Protein AF-A0A7W1PTW1-F1 (afdb_monomer_lite)

Foldseek 3Di:
DVVVVVVVVVVVVVVVVVVVVVVVVVVPPPDDDDPPPPVVVVVVVVVVVVVVVVVVVVVVVVVVVVVVVVVVVVVVVVVVVVVVVVVVVVPDDDDDDDDDDDDDDDDDDDDDDDPDDDPCVVCVVVVCCCVPPVCVVVVLVVVLVVLVVVLVVVVVVPPDDLVVNLVCLLVSLVVLQVVLVVCCVPDLPSSVVSPVSSLVSNLVSLVCCCPPVVVDDPVRSVVSNVVSVVVSVVVVVVSPDVVVVVVCVVVVVVD

Radius of gyration: 36.01 Å; chains: 1; bounding box: 104×67×92 Å

Secondary structure (DSSP, 8-state):
--HHHHHHHHHHHHHHHHHHHHHHHHHTTS----TTSHHHHHHHHHHHHHHHHHHHHHHHHHHHHHHHHHHHHHHHHHHHHHHHHHHHHTT-------------PPPPPPPPPPPPPPTTTT-HHHHHIIIIIIHHHHHHHHHHHHHHHHHHHHHHT--S-HHHHHHHHHHHHHHHHHHHHHHTTT-HHHHHHHHHHHHHHHHHHHHHHHHTT--S-HHHHHHHHHHHHHHHHHHHHHT--HHHHHHHHHHHS--

pLDDT: mean 70.57, std 14.07, range [39.72, 95.25]

Structure (mmCIF, N/CA/C/O backbone):
data_AF-A0A7W1PTW1-F1
#
_entry.id   AF-A0A7W1PTW1-F1
#
loop_
_atom_site.group_PDB
_atom_site.id
_atom_site.type_symbol
_atom_site.label_atom_id
_atom_site.label_alt_id
_atom_site.label_comp_id
_atom_site.label_asym_id
_atom_site.label_entity_id
_atom_site.label_seq_id
_atom_site.pdbx_PDB_ins_code
_atom_site.Cartn_x
_atom_site.Cartn_y
_atom_site.Cartn_z
_atom_site.occupancy
_atom_site.B_iso_or_equiv
_atom_site.auth_seq_id
_atom_site.auth_comp_id
_atom_site.auth_asym_id
_atom_site.auth_atom_id
_atom_site.pdbx_PDB_model_num
ATOM 1 N N . MET A 1 1 ? -38.992 50.420 7.186 1.00 60.69 1 MET A N 1
ATOM 2 C CA . MET A 1 1 ? -38.215 49.173 6.974 1.00 60.69 1 MET A CA 1
ATOM 3 C C . MET A 1 1 ? -37.318 48.766 8.153 1.00 60.69 1 MET A C 1
ATOM 5 O O . MET A 1 1 ? -36.962 47.599 8.213 1.00 60.69 1 MET A O 1
ATOM 9 N N . LEU A 1 2 ? -36.971 49.653 9.100 1.00 51.12 2 LEU A N 1
ATOM 10 C CA . LEU A 1 2 ? -36.154 49.289 10.277 1.00 51.12 2 LEU A CA 1
ATOM 11 C C . LEU A 1 2 ? -36.955 48.634 11.424 1.00 51.12 2 LEU A C 1
ATOM 13 O O . LEU A 1 2 ? -36.416 47.782 12.120 1.00 51.12 2 LEU A O 1
ATOM 17 N N . SER A 1 3 ? -38.248 48.955 11.571 1.00 55.62 3 SER A N 1
ATOM 18 C CA . SER A 1 3 ? -39.088 48.447 12.675 1.00 55.62 3 SER A CA 1
ATOM 19 C C . SER A 1 3 ? -39.340 46.933 12.618 1.00 55.62 3 SER A C 1
ATOM 21 O O . SER A 1 3 ? -39.234 46.261 13.636 1.00 55.62 3 SER A O 1
ATOM 23 N N . SER A 1 4 ? -39.571 46.360 11.428 1.00 64.38 4 SER A N 1
ATOM 24 C CA . SER A 1 4 ? -39.898 44.926 11.312 1.00 64.38 4 SER A CA 1
ATOM 25 C C . SER A 1 4 ? -38.706 43.995 11.558 1.00 64.38 4 SER A C 1
ATOM 27 O O . SER A 1 4 ? -38.884 42.814 11.855 1.00 64.38 4 SER A O 1
ATOM 29 N N . LYS A 1 5 ? -37.471 44.505 11.440 1.00 65.50 5 LYS A N 1
ATOM 30 C CA . LYS A 1 5 ? -36.264 43.744 11.791 1.00 65.50 5 LYS A CA 1
ATOM 31 C C . LYS A 1 5 ? -36.047 43.682 13.303 1.00 65.50 5 LYS A C 1
ATOM 33 O O . LYS A 1 5 ? -35.494 42.693 13.773 1.00 65.50 5 LYS A O 1
ATOM 38 N N . LEU A 1 6 ? -36.478 44.703 14.045 1.00 66.50 6 LEU A N 1
ATOM 39 C CA . LEU A 1 6 ? -36.355 44.749 15.503 1.00 66.50 6 LEU A CA 1
ATOM 40 C C . LEU A 1 6 ? -37.388 43.843 16.185 1.00 66.50 6 LEU A C 1
ATOM 42 O O . LEU A 1 6 ? -37.020 43.111 17.097 1.00 66.50 6 LEU A O 1
ATOM 46 N N . GLU A 1 7 ? -38.622 43.792 15.679 1.00 75.75 7 GLU A N 1
ATOM 47 C CA . GLU A 1 7 ? -39.653 42.871 16.190 1.00 75.75 7 GLU A CA 1
ATOM 48 C C . GLU A 1 7 ? -39.249 41.400 16.022 1.00 75.75 7 GLU A C 1
ATOM 50 O O . GLU A 1 7 ? -39.329 40.624 16.969 1.00 75.75 7 GLU A O 1
ATOM 55 N N . LYS A 1 8 ? -38.702 41.021 14.856 1.00 72.19 8 LYS A N 1
ATOM 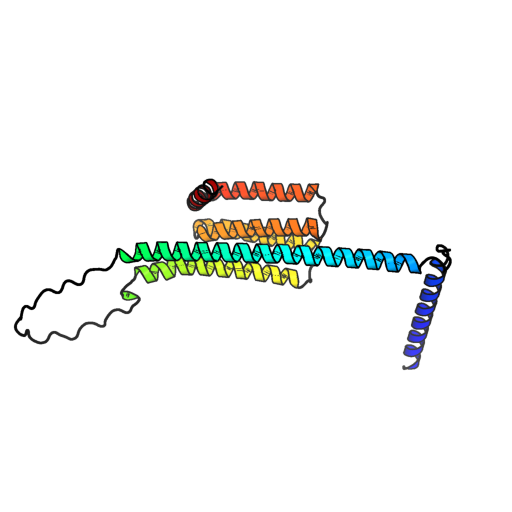56 C CA . LYS A 1 8 ? -38.196 39.653 14.636 1.00 72.19 8 LYS A CA 1
ATOM 57 C C . LYS A 1 8 ? -37.039 39.275 15.560 1.00 72.19 8 LYS A C 1
ATOM 59 O O . LYS A 1 8 ? -36.896 38.105 15.899 1.00 72.19 8 LYS A O 1
ATOM 64 N N . GLN A 1 9 ? -36.200 40.236 15.944 1.00 65.94 9 GLN A N 1
ATOM 65 C CA . GLN A 1 9 ? -35.113 39.990 16.894 1.00 65.94 9 GLN A CA 1
ATOM 66 C C . GLN A 1 9 ? -35.648 39.841 18.322 1.00 65.94 9 GLN A C 1
ATOM 68 O O . GLN A 1 9 ? -35.195 38.957 19.040 1.00 65.94 9 GLN A O 1
ATOM 73 N N . GLN A 1 10 ? -36.649 40.630 18.722 1.00 70.81 10 GLN A N 1
ATOM 74 C CA . GLN A 1 10 ? -37.291 40.477 20.031 1.00 70.81 10 GLN A CA 1
ATOM 75 C C . GLN A 1 10 ? -38.030 39.139 20.160 1.00 70.81 10 GLN A C 1
ATOM 77 O O . GLN A 1 10 ? -37.860 38.464 21.170 1.00 70.81 10 GLN A O 1
ATOM 82 N N . GLU A 1 11 ? -38.735 38.695 19.117 1.00 76.00 11 GLU A N 1
ATOM 83 C CA . GLU A 1 11 ? -39.404 37.385 19.107 1.00 76.00 11 GLU A CA 1
ATOM 84 C C . GLU A 1 11 ? -38.398 36.219 19.202 1.00 76.00 11 GLU A C 1
ATOM 86 O O . GLU A 1 11 ? -38.653 35.206 19.856 1.00 76.00 11 GLU A O 1
ATOM 91 N N . LEU A 1 12 ? -37.221 36.357 18.579 1.00 70.75 12 LEU A N 1
ATOM 92 C CA . LEU A 1 12 ? -36.144 35.366 18.678 1.00 70.75 12 LEU A CA 1
ATOM 93 C C . LEU A 1 12 ? -35.506 35.337 20.070 1.00 70.75 12 LEU A C 1
ATOM 95 O O . LEU A 1 12 ? -35.214 34.255 20.576 1.00 70.75 12 LEU A O 1
ATOM 99 N N . LEU A 1 13 ? -35.318 36.498 20.701 1.00 63.22 13 LEU A N 1
ATOM 100 C CA . LEU A 1 13 ? -34.796 36.589 22.066 1.00 63.22 13 LEU A CA 1
ATOM 101 C C . LEU A 1 13 ? -35.795 36.040 23.093 1.00 63.22 13 LEU A C 1
ATOM 103 O O . LEU A 1 13 ? -35.390 35.357 24.032 1.00 63.22 13 LEU A O 1
ATOM 107 N N . GLU A 1 14 ? -37.093 36.262 22.890 1.00 74.69 14 GLU A N 1
ATOM 108 C CA . GLU A 1 14 ? -38.145 35.721 23.752 1.00 74.69 14 GLU A CA 1
ATOM 109 C C . GLU A 1 14 ? -38.250 34.194 23.623 1.00 74.69 14 GLU A C 1
ATOM 111 O O . GLU A 1 14 ? -38.262 33.494 24.635 1.00 74.69 14 GLU A O 1
ATOM 116 N N . LYS A 1 15 ? -38.194 33.647 22.398 1.00 65.38 15 LYS A N 1
ATOM 117 C CA . LYS A 1 15 ? -38.132 32.189 22.176 1.00 65.38 15 LYS A CA 1
ATOM 118 C C . LYS A 1 15 ? -36.868 31.560 22.759 1.00 65.38 15 LYS A C 1
ATOM 120 O O . LYS A 1 15 ? -36.932 30.449 23.288 1.00 65.38 15 LYS A O 1
ATOM 125 N N . PHE A 1 16 ? -35.729 32.251 22.695 1.00 64.31 16 PHE A N 1
ATOM 126 C CA . PHE A 1 16 ? -34.481 31.762 23.280 1.00 64.31 16 PHE A CA 1
ATOM 127 C C . PHE A 1 16 ? -34.546 31.731 24.816 1.00 64.31 16 PHE A C 1
ATOM 129 O O . PHE A 1 16 ? -34.198 30.714 25.414 1.00 64.31 16 PHE A O 1
ATOM 136 N N . ASN A 1 17 ? -35.076 32.783 25.452 1.00 59.19 17 ASN A N 1
ATOM 137 C CA . ASN A 1 17 ? -35.266 32.824 26.907 1.00 59.19 17 ASN A CA 1
ATOM 138 C C . ASN A 1 17 ? -36.332 31.833 27.400 1.00 59.19 17 ASN A C 1
ATOM 140 O O . ASN A 1 17 ? -36.134 31.203 28.438 1.00 59.19 17 ASN A O 1
ATOM 144 N N . TYR A 1 18 ? -37.421 31.640 26.649 1.00 55.19 18 TYR A N 1
ATOM 145 C CA . TYR A 1 18 ? -38.442 30.634 26.957 1.00 55.19 18 TYR A CA 1
ATOM 146 C C . TYR A 1 18 ? -37.859 29.211 26.922 1.00 55.19 18 TYR A C 1
ATOM 148 O O . TYR A 1 18 ? -38.054 28.428 27.848 1.00 55.19 18 TYR A O 1
ATOM 156 N N . THR A 1 19 ? -37.035 28.905 25.913 1.00 58.31 19 THR A N 1
ATOM 157 C CA . THR A 1 19 ? -36.391 27.585 25.768 1.00 58.31 19 THR A CA 1
ATOM 158 C C . THR A 1 19 ? -35.289 27.341 26.813 1.00 58.31 19 THR A C 1
ATOM 160 O O . THR A 1 19 ? -35.025 26.194 27.176 1.00 58.31 19 THR A O 1
ATOM 163 N N . ALA A 1 20 ? -34.634 28.395 27.312 1.00 56.47 20 ALA A N 1
ATOM 164 C CA . ALA A 1 20 ? -33.639 28.288 28.380 1.00 56.47 20 ALA A CA 1
ATOM 165 C C . ALA A 1 20 ? -34.283 28.002 29.752 1.00 56.47 20 ALA A C 1
ATOM 167 O O . ALA A 1 20 ? -33.806 27.127 30.474 1.00 56.47 20 ALA A O 1
ATOM 168 N N . GLY A 1 21 ? -35.407 28.655 30.080 1.00 47.31 21 GLY A N 1
ATOM 169 C CA . GLY A 1 21 ? -36.120 28.448 31.351 1.00 47.31 21 GLY A CA 1
ATOM 170 C C . GLY A 1 21 ? -36.733 27.048 31.521 1.00 47.31 21 GLY A C 1
ATOM 171 O O . GLY A 1 21 ? -36.855 26.543 32.640 1.00 47.31 21 GLY A O 1
ATOM 172 N N . GLU A 1 22 ? -37.069 26.376 30.418 1.00 50.66 22 GLU A N 1
ATOM 173 C CA . GLU A 1 22 ? -37.622 25.012 30.433 1.00 50.66 22 GLU A CA 1
ATOM 174 C C . GLU A 1 22 ? -36.541 23.928 30.633 1.00 50.66 22 GLU A C 1
ATOM 176 O O . GLU A 1 22 ? -36.799 22.855 31.187 1.00 50.66 22 GLU A O 1
ATOM 181 N N . LYS A 1 23 ? -35.286 24.222 30.262 1.00 49.72 23 LYS A N 1
ATOM 182 C CA . LYS A 1 23 ? -34.161 23.293 30.456 1.00 49.72 23 LYS A CA 1
ATOM 183 C C . LYS A 1 23 ? -33.624 23.287 31.889 1.00 49.72 23 LYS A C 1
ATOM 185 O O . LYS A 1 23 ? -33.216 22.226 32.356 1.00 49.72 23 LYS A O 1
ATOM 190 N N . ASP A 1 24 ? -33.707 24.404 32.610 1.00 49.16 24 ASP A N 1
ATOM 191 C CA . ASP A 1 24 ? -33.266 24.478 34.014 1.00 49.16 24 ASP A CA 1
ATOM 192 C C . ASP A 1 24 ? -34.263 23.847 35.001 1.00 49.16 24 ASP A C 1
ATOM 194 O O . ASP A 1 24 ? -33.868 23.303 36.034 1.00 49.16 24 ASP A O 1
ATOM 198 N N . SER A 1 25 ? -35.558 23.825 34.672 1.00 46.78 25 SER A N 1
ATOM 199 C CA . SER A 1 25 ? -36.591 23.211 35.522 1.00 46.78 25 SER A CA 1
ATOM 200 C C . SER A 1 25 ? -36.641 21.679 35.418 1.00 46.78 25 SER A C 1
ATOM 202 O O . SER A 1 25 ? -37.094 21.017 36.352 1.00 46.78 25 SER A O 1
ATOM 204 N N . THR A 1 26 ? -36.093 21.092 34.348 1.00 44.75 26 THR A N 1
ATOM 205 C CA . THR A 1 26 ? -36.099 19.631 34.134 1.00 44.75 26 THR A CA 1
ATOM 206 C C . THR A 1 26 ? -34.859 18.924 34.715 1.00 44.75 26 THR A C 1
ATOM 208 O O . THR A 1 26 ? -34.874 17.711 34.923 1.00 44.75 26 THR A O 1
ATOM 211 N N . ILE A 1 27 ? -33.795 19.660 35.068 1.00 45.41 27 ILE A N 1
ATOM 212 C CA . ILE A 1 27 ? -32.578 19.096 35.696 1.00 45.41 27 ILE A CA 1
ATOM 213 C C . ILE A 1 27 ? -32.663 19.127 37.242 1.00 45.41 27 ILE A C 1
ATOM 215 O O . ILE A 1 27 ? -31.984 18.366 37.933 1.00 45.41 27 ILE A O 1
ATOM 219 N N . ALA A 1 28 ? -33.582 19.907 37.818 1.00 42.47 28 ALA A N 1
ATOM 220 C CA . ALA A 1 28 ? -33.721 20.104 39.265 1.00 42.47 28 ALA A CA 1
ATOM 221 C C . ALA A 1 28 ? -34.589 19.053 40.001 1.00 42.47 28 ALA A C 1
ATOM 223 O O . ALA A 1 28 ? -35.211 19.358 41.017 1.00 42.47 28 ALA A O 1
ATOM 224 N N . THR A 1 29 ? -34.666 17.799 39.536 1.00 44.12 29 THR A N 1
ATOM 225 C CA . THR A 1 29 ? -35.357 16.708 40.273 1.00 44.12 29 THR A CA 1
ATOM 226 C C . THR A 1 29 ? -34.528 15.421 40.372 1.00 44.12 29 THR A C 1
ATOM 228 O O . THR A 1 29 ? -35.066 14.323 40.499 1.00 44.12 29 THR A O 1
ATOM 231 N N . LYS A 1 30 ? -33.188 15.512 40.383 1.00 48.56 30 LYS A N 1
ATOM 232 C CA . LYS A 1 30 ? -32.368 14.353 40.780 1.00 48.56 30 LYS A CA 1
ATOM 233 C C . LYS A 1 30 ? -30.969 14.658 41.324 1.00 48.56 30 LYS A C 1
ATOM 235 O O . LYS A 1 30 ? -30.022 13.982 40.958 1.00 48.56 30 LYS A O 1
ATOM 240 N N . GLN A 1 31 ? -30.819 15.590 42.265 1.00 41.25 31 GLN A N 1
ATOM 241 C CA . GLN A 1 31 ? -29.611 15.586 43.103 1.00 41.25 31 GLN A CA 1
ATOM 242 C C . GLN A 1 31 ? -29.855 16.251 44.459 1.00 41.25 31 GLN A C 1
ATOM 244 O O . GLN A 1 31 ? -29.641 17.441 44.660 1.00 41.25 31 GLN A O 1
ATOM 249 N N . LYS A 1 32 ? -30.323 15.452 45.419 1.00 49.12 32 LYS A N 1
ATOM 250 C CA . LYS A 1 32 ? -30.225 15.786 46.838 1.00 49.12 32 LYS A CA 1
ATOM 251 C C . LYS A 1 32 ? -28.856 15.310 47.318 1.00 49.12 32 LYS A C 1
ATOM 253 O O . LYS A 1 32 ? -28.728 14.169 47.744 1.00 49.12 32 LYS A O 1
ATOM 258 N N . THR A 1 33 ? -27.842 16.163 47.240 1.00 44.22 33 THR A N 1
ATOM 259 C CA . THR A 1 33 ? -26.567 15.941 47.937 1.00 44.22 33 THR A CA 1
ATOM 260 C C . THR A 1 33 ? -26.164 17.221 48.651 1.00 44.22 33 THR A C 1
ATOM 262 O O . THR A 1 33 ? -25.901 18.239 48.015 1.00 44.22 33 THR A O 1
ATOM 265 N N . SER A 1 34 ? -26.191 17.156 49.985 1.00 47.19 34 SER A N 1
ATOM 266 C CA . SER A 1 34 ? -25.762 18.208 50.908 1.00 47.19 34 SER A CA 1
ATOM 267 C C . SER A 1 34 ? -24.349 18.725 50.584 1.00 47.19 34 SER A C 1
ATOM 269 O O . SER A 1 34 ? -23.500 17.922 50.195 1.00 47.19 34 SER A O 1
ATOM 271 N N . PRO A 1 35 ? -24.037 20.013 50.828 1.00 49.00 35 PRO A N 1
ATOM 272 C CA . PRO A 1 35 ? -22.739 20.616 50.490 1.00 49.00 35 PRO A CA 1
ATOM 273 C C . PRO A 1 35 ? -21.526 20.139 51.318 1.00 49.00 35 PRO A C 1
ATOM 275 O O . PRO A 1 35 ? -20.434 20.669 51.144 1.00 49.00 35 PRO A O 1
ATOM 278 N N . GLU A 1 36 ? -21.678 19.176 52.229 1.00 49.09 36 GLU A N 1
ATOM 279 C CA . GLU A 1 36 ? -20.677 18.890 53.273 1.00 49.09 36 GLU A CA 1
ATOM 280 C C . GLU A 1 36 ? -19.703 17.738 52.933 1.00 49.09 36 GLU A C 1
ATOM 282 O O . GLU A 1 36 ? -18.821 17.423 53.724 1.00 49.09 36 GLU A O 1
ATOM 287 N N . THR A 1 37 ? -19.811 17.109 51.753 1.00 53.66 37 THR A N 1
ATOM 288 C CA . THR A 1 37 ? -19.022 15.897 51.398 1.00 53.66 37 THR A CA 1
ATOM 289 C C . THR A 1 37 ? -18.162 16.035 50.130 1.00 53.66 37 THR A C 1
ATOM 291 O O . THR A 1 37 ? -17.478 15.095 49.749 1.00 53.66 37 THR A O 1
ATOM 294 N N . VAL A 1 38 ? -18.141 17.195 49.464 1.00 54.62 38 VAL A N 1
ATOM 295 C CA . VAL A 1 38 ? -17.485 17.359 48.142 1.00 54.62 38 VAL A CA 1
ATOM 296 C C . VAL A 1 38 ? -15.966 17.609 48.238 1.00 54.62 38 VAL A C 1
ATOM 298 O O . VAL A 1 38 ? -15.217 17.332 47.305 1.00 54.62 38 VAL A O 1
ATOM 301 N N . ILE A 1 39 ? -15.479 18.115 49.375 1.00 55.44 39 ILE A N 1
ATOM 302 C CA . ILE A 1 39 ? -14.073 18.529 49.554 1.00 55.44 39 ILE A CA 1
ATOM 303 C C . ILE A 1 39 ? -13.077 17.340 49.613 1.00 55.44 39 ILE A C 1
ATOM 305 O O . ILE A 1 39 ? -12.015 17.449 48.997 1.00 55.44 39 ILE A O 1
ATOM 309 N N . PRO A 1 40 ? -13.366 16.205 50.291 1.00 55.66 40 PRO A N 1
ATOM 310 C CA . PRO A 1 40 ? -12.446 15.060 50.357 1.00 55.66 40 PRO A CA 1
ATOM 311 C C . P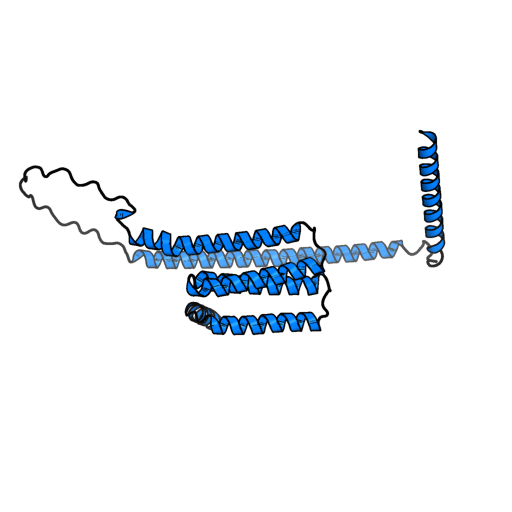RO A 1 40 ? -12.232 14.359 49.006 1.00 55.66 40 PRO A C 1
ATOM 313 O O . PRO A 1 40 ? -11.120 13.928 48.706 1.00 55.66 40 PRO A O 1
ATOM 316 N N . ASP A 1 41 ? -13.276 14.300 48.177 1.00 61.06 41 ASP A N 1
ATOM 317 C CA . ASP A 1 41 ? -13.298 13.545 46.916 1.00 61.06 41 ASP A CA 1
ATOM 318 C C . ASP A 1 41 ? -12.372 14.174 45.855 1.00 61.06 41 ASP A C 1
ATOM 320 O O . ASP A 1 41 ? -11.587 13.501 45.187 1.00 61.06 41 ASP A O 1
ATOM 324 N N . ILE A 1 42 ? -12.348 15.512 45.791 1.00 68.38 42 ILE A N 1
ATOM 325 C CA . ILE A 1 42 ? -11.464 16.269 44.888 1.00 68.38 42 ILE A CA 1
ATOM 326 C C . ILE A 1 42 ? -9.987 16.109 45.283 1.00 68.38 42 ILE A C 1
ATOM 328 O O . ILE A 1 42 ? -9.113 16.037 44.415 1.00 68.38 42 ILE A O 1
ATOM 332 N N . ILE A 1 43 ? -9.680 16.057 46.585 1.00 73.62 43 ILE A N 1
ATOM 333 C CA . ILE A 1 43 ? -8.300 15.867 47.060 1.00 73.62 43 ILE A CA 1
ATOM 334 C C . ILE A 1 43 ? -7.814 14.457 46.733 1.00 73.62 43 ILE A C 1
ATOM 336 O O . ILE A 1 43 ? -6.684 14.306 46.264 1.00 73.62 43 ILE A O 1
ATOM 340 N N . GLN A 1 44 ? -8.666 13.449 46.909 1.00 75.62 44 GLN A N 1
ATOM 341 C CA . GLN A 1 44 ? -8.333 12.068 46.585 1.00 75.62 44 GLN A CA 1
ATOM 342 C C . GLN A 1 44 ? -8.103 11.873 45.082 1.00 75.62 44 GLN A C 1
ATOM 344 O O . GLN A 1 44 ? -7.050 11.380 44.678 1.00 75.62 44 GLN A O 1
ATOM 349 N N . GLN A 1 45 ? -8.996 12.398 44.243 1.00 78.19 45 GLN A N 1
ATOM 350 C CA . GLN A 1 45 ? -8.842 12.352 42.790 1.00 78.19 45 GLN A CA 1
ATOM 351 C C . GLN A 1 45 ? -7.567 13.072 42.313 1.00 78.19 45 GLN A C 1
ATOM 353 O O . GLN A 1 45 ? -6.892 12.635 41.378 1.00 78.19 45 GLN A O 1
ATOM 358 N N . ARG A 1 46 ? -7.185 14.169 42.979 1.00 81.94 46 ARG A N 1
ATOM 359 C CA . ARG A 1 46 ? -5.935 14.881 42.688 1.00 81.94 46 ARG A CA 1
ATOM 360 C C . ARG A 1 46 ? -4.704 14.069 43.087 1.00 81.94 46 ARG A C 1
ATOM 362 O O . ARG A 1 46 ? -3.710 14.117 42.367 1.00 81.94 46 ARG A O 1
ATOM 369 N N . GLN A 1 47 ? -4.747 13.342 44.202 1.00 83.88 47 GLN A N 1
ATOM 370 C CA . GLN A 1 47 ? -3.644 12.473 44.619 1.00 83.88 47 GLN A CA 1
ATOM 371 C C . GLN A 1 47 ? -3.457 11.292 43.662 1.00 83.88 47 GLN A C 1
ATOM 373 O O . GLN A 1 47 ? -2.331 11.040 43.238 1.00 83.88 47 GLN A O 1
ATOM 378 N N . GLU A 1 48 ? -4.543 10.652 43.233 1.00 87.88 48 GLU A N 1
ATOM 379 C CA . GLU A 1 48 ? -4.500 9.573 42.240 1.00 87.88 48 GLU A CA 1
ATOM 380 C C . GLU A 1 48 ? -3.967 10.066 40.885 1.00 87.88 48 GLU A C 1
ATOM 382 O O . GLU A 1 48 ? -3.095 9.433 40.285 1.00 87.88 48 GLU A O 1
ATOM 387 N N . ALA A 1 49 ? -4.401 11.247 40.431 1.00 85.44 49 ALA A N 1
ATOM 388 C CA . ALA A 1 49 ? -3.892 11.861 39.204 1.00 85.44 49 ALA A CA 1
ATOM 389 C C . ALA A 1 49 ? -2.395 12.213 39.295 1.00 85.44 49 ALA A C 1
ATOM 391 O O . ALA A 1 49 ? -1.662 12.096 38.310 1.00 85.44 49 ALA A O 1
ATOM 392 N N . LEU A 1 50 ? -1.914 12.635 40.468 1.00 86.56 50 LEU A N 1
ATOM 393 C CA . LEU A 1 50 ? -0.489 12.888 40.701 1.00 86.56 50 LEU A CA 1
ATOM 394 C C . LEU A 1 50 ? 0.320 11.587 40.715 1.00 86.56 50 LEU A C 1
ATOM 396 O O . LEU A 1 50 ? 1.424 11.554 40.174 1.00 86.56 50 LEU A O 1
ATOM 400 N N . GLU A 1 51 ? -0.220 10.508 41.277 1.00 90.88 51 GLU A N 1
ATOM 401 C CA . GLU A 1 51 ? 0.434 9.200 41.264 1.00 90.88 51 GLU A CA 1
ATOM 402 C C . GLU A 1 51 ? 0.518 8.620 39.845 1.00 90.88 51 GLU A C 1
ATOM 404 O O . GLU A 1 51 ? 1.570 8.124 39.438 1.00 90.88 51 GLU A O 1
ATOM 409 N N . GLN A 1 52 ? -0.548 8.755 39.053 1.00 89.25 52 GLN A N 1
ATOM 410 C CA . GLN A 1 52 ? -0.549 8.367 37.641 1.00 89.25 52 GLN A CA 1
ATOM 411 C C . GLN A 1 52 ? 0.478 9.156 36.827 1.00 89.25 52 GLN A C 1
ATOM 413 O O . GLN A 1 52 ? 1.221 8.563 36.047 1.00 89.25 52 GLN A O 1
ATOM 418 N N . LYS A 1 53 ? 0.576 10.474 37.043 1.00 88.50 53 LYS A N 1
ATOM 419 C CA . LYS A 1 53 ? 1.599 11.300 36.389 1.00 88.50 53 LYS A CA 1
ATOM 420 C C . LYS A 1 53 ? 3.015 10.849 36.737 1.00 88.50 53 LYS A C 1
ATOM 422 O O . LYS A 1 53 ? 3.840 10.732 35.841 1.00 88.50 53 LYS A O 1
ATOM 427 N N . ARG A 1 54 ? 3.284 10.522 38.005 1.00 93.38 54 ARG A N 1
ATOM 428 C CA . ARG A 1 54 ? 4.601 10.011 38.428 1.00 93.38 54 ARG A CA 1
ATOM 429 C C . ARG A 1 54 ? 4.944 8.674 37.768 1.00 93.38 54 ARG A C 1
ATOM 431 O O . ARG A 1 54 ? 6.067 8.510 37.306 1.00 93.38 54 ARG A O 1
ATOM 438 N N . LYS A 1 55 ? 3.983 7.748 37.678 1.00 92.88 55 LYS A N 1
ATOM 439 C CA . LYS A 1 55 ? 4.170 6.458 36.987 1.00 92.88 55 LYS A CA 1
ATOM 440 C C . LYS A 1 55 ? 4.421 6.642 35.489 1.00 92.88 55 LYS A C 1
ATOM 442 O O . LYS A 1 55 ? 5.249 5.937 34.921 1.00 92.88 55 LYS A O 1
ATOM 447 N N . LEU A 1 56 ? 3.736 7.599 34.861 1.00 91.00 56 LEU A N 1
ATOM 448 C CA . LEU A 1 56 ? 3.942 7.934 33.453 1.00 91.00 56 LEU A CA 1
ATOM 449 C C . LEU A 1 56 ? 5.345 8.507 33.213 1.00 91.00 56 LEU A C 1
ATOM 451 O O . LEU A 1 56 ? 6.043 8.038 32.322 1.00 91.00 56 LEU A O 1
ATOM 455 N N . GLU A 1 57 ? 5.790 9.448 34.048 1.00 93.44 57 GLU A N 1
ATOM 456 C CA . GLU A 1 57 ? 7.142 10.017 33.965 1.00 93.44 57 GLU A CA 1
ATOM 457 C C . GLU A 1 57 ? 8.238 8.958 34.175 1.00 93.44 57 GLU A C 1
ATOM 459 O O . GLU A 1 57 ? 9.289 9.005 33.535 1.00 93.44 57 GLU A O 1
ATOM 464 N N . GLU A 1 58 ? 8.017 7.989 35.064 1.00 94.81 58 GLU A N 1
ATOM 465 C CA . GLU A 1 58 ? 8.950 6.882 35.293 1.00 94.81 58 GLU A CA 1
ATOM 466 C C . GLU A 1 58 ? 8.993 5.912 34.102 1.00 94.81 58 GLU A C 1
ATOM 468 O O . GLU A 1 58 ? 10.076 5.534 33.650 1.00 94.81 58 GLU A O 1
ATOM 473 N N . ALA A 1 59 ? 7.836 5.580 33.525 1.00 91.75 59 ALA A N 1
ATOM 474 C CA . ALA A 1 59 ? 7.747 4.755 32.322 1.00 91.75 59 ALA A CA 1
ATOM 475 C C . ALA A 1 59 ? 8.400 5.430 31.103 1.00 91.75 59 ALA A C 1
ATOM 477 O O . ALA A 1 59 ? 9.087 4.771 30.321 1.00 91.75 59 ALA A O 1
ATOM 478 N N . GLU A 1 60 ? 8.238 6.747 30.953 1.00 93.81 60 GLU A N 1
ATOM 479 C CA . GLU A 1 60 ? 8.900 7.521 29.901 1.00 93.81 60 GLU A CA 1
ATOM 480 C C . GLU A 1 60 ? 10.420 7.533 30.071 1.00 93.81 60 GLU A C 1
ATOM 482 O O . GLU A 1 60 ? 11.141 7.347 29.090 1.00 93.81 60 GLU A O 1
ATOM 487 N N . LYS A 1 61 ? 10.924 7.669 31.304 1.00 95.25 61 LYS A N 1
ATOM 488 C CA . LYS A 1 61 ? 12.366 7.584 31.590 1.00 95.25 61 LYS A CA 1
ATOM 489 C C . LYS A 1 61 ? 12.939 6.213 31.250 1.00 95.25 61 LYS A C 1
ATOM 491 O O . LYS A 1 61 ? 13.973 6.152 30.592 1.00 95.25 61 LYS A O 1
ATOM 496 N N . LEU A 1 62 ? 12.257 5.136 31.639 1.00 93.12 62 LEU A N 1
ATOM 497 C CA . LEU A 1 62 ? 12.673 3.768 31.314 1.00 93.12 62 LEU A CA 1
ATOM 498 C C . LEU A 1 62 ? 12.704 3.539 29.799 1.00 93.12 62 LEU A C 1
ATOM 500 O O . LEU A 1 62 ? 13.688 3.032 29.263 1.00 93.12 62 LEU A O 1
ATOM 504 N N . ARG A 1 63 ? 11.664 3.993 29.092 1.00 92.31 63 ARG A N 1
ATOM 505 C CA . ARG A 1 63 ? 11.596 3.912 27.629 1.00 92.31 63 ARG A CA 1
ATOM 506 C C . ARG A 1 63 ? 12.710 4.720 26.963 1.00 92.31 63 ARG A C 1
ATOM 508 O O . ARG A 1 63 ? 13.308 4.261 25.993 1.00 92.31 63 ARG A O 1
ATOM 515 N N . GLN A 1 64 ? 13.009 5.910 27.479 1.00 90.94 64 GLN A N 1
ATOM 516 C CA . GLN A 1 64 ? 14.071 6.763 26.953 1.00 90.94 64 GLN A CA 1
ATOM 517 C C . GLN A 1 64 ? 15.463 6.163 27.196 1.00 90.94 64 GLN A C 1
ATOM 519 O O . GLN A 1 64 ? 16.333 6.249 26.327 1.00 90.94 64 GLN A O 1
ATOM 524 N N . GLU A 1 65 ? 15.671 5.527 28.349 1.00 95.25 65 GLU A N 1
ATOM 525 C CA . GLU A 1 65 ? 16.904 4.809 28.664 1.00 95.25 65 GLU A CA 1
ATOM 526 C C . GLU A 1 65 ? 17.103 3.605 27.734 1.00 95.25 65 GLU A C 1
ATOM 528 O O . GLU A 1 65 ? 18.200 3.400 27.213 1.00 95.25 65 GLU A O 1
ATOM 533 N N . GLU A 1 66 ? 16.042 2.847 27.455 1.00 93.56 66 GLU A N 1
ATOM 534 C CA . GLU A 1 66 ? 16.083 1.719 26.524 1.00 93.56 66 GLU A CA 1
ATOM 535 C C . GLU A 1 66 ? 16.387 2.165 25.087 1.00 93.56 66 GLU A C 1
ATOM 537 O O . GLU A 1 66 ? 17.251 1.577 24.432 1.00 93.56 66 GLU A O 1
ATOM 542 N N . ILE A 1 67 ? 15.771 3.259 24.625 1.00 93.44 67 ILE A N 1
ATOM 543 C CA . ILE A 1 67 ? 16.084 3.878 23.328 1.00 93.44 67 ILE A CA 1
ATOM 544 C C . ILE A 1 67 ? 17.562 4.276 23.261 1.00 93.44 67 ILE A C 1
ATOM 546 O O . ILE A 1 67 ? 18.224 4.013 22.255 1.00 93.44 67 ILE A O 1
ATOM 550 N N . ASN A 1 68 ? 18.106 4.873 24.325 1.00 94.81 68 ASN A N 1
ATOM 551 C CA . ASN A 1 68 ? 19.512 5.270 24.349 1.00 94.81 68 ASN A CA 1
ATOM 552 C C . ASN A 1 68 ? 20.452 4.050 24.321 1.00 94.81 68 ASN A C 1
ATOM 554 O O . ASN A 1 68 ? 21.422 4.037 23.565 1.00 94.81 68 ASN A O 1
ATOM 558 N N . ARG A 1 69 ? 20.129 2.980 25.062 1.00 94.00 69 ARG A N 1
ATOM 559 C CA . ARG A 1 69 ? 20.885 1.714 25.013 1.00 94.00 69 ARG A CA 1
ATOM 560 C C . ARG A 1 69 ? 20.848 1.076 23.623 1.00 94.00 69 ARG A C 1
ATOM 562 O O . ARG A 1 69 ? 21.875 0.600 23.141 1.00 94.00 69 ARG A O 1
ATOM 569 N N . GLN A 1 70 ? 19.692 1.082 22.960 1.00 90.25 70 GLN A N 1
ATOM 570 C CA . GLN A 1 70 ? 19.566 0.570 21.594 1.00 90.25 70 GLN A CA 1
ATOM 571 C C . GLN A 1 70 ? 20.367 1.417 20.597 1.00 90.25 70 GLN A C 1
ATOM 573 O O . GLN A 1 70 ? 21.075 0.863 19.758 1.00 90.25 70 GLN A O 1
ATOM 578 N N . ALA A 1 71 ? 20.327 2.746 20.718 1.00 92.88 71 ALA A N 1
ATOM 579 C CA . ALA A 1 71 ? 21.119 3.646 19.884 1.00 92.88 71 ALA A CA 1
ATOM 580 C C . ALA A 1 71 ? 22.631 3.403 20.048 1.00 92.88 71 ALA A C 1
ATOM 582 O O . ALA A 1 71 ? 23.364 3.360 19.057 1.00 92.88 71 ALA A O 1
ATOM 583 N N . GLU A 1 72 ? 23.105 3.173 21.276 1.00 94.31 72 GLU A N 1
ATOM 584 C CA . GLU A 1 72 ? 24.500 2.800 21.531 1.00 94.31 72 GLU A CA 1
ATOM 585 C C . GLU A 1 72 ? 24.873 1.441 20.922 1.00 94.31 72 GLU A C 1
ATOM 587 O O . GLU A 1 72 ? 25.962 1.302 20.358 1.00 94.31 72 GLU A O 1
ATOM 592 N N . ALA A 1 73 ? 23.982 0.448 20.993 1.00 92.19 73 ALA A N 1
ATOM 593 C CA . ALA A 1 73 ? 24.198 -0.862 20.382 1.00 92.19 73 ALA A CA 1
ATOM 594 C C . ALA A 1 73 ? 24.296 -0.770 18.849 1.00 92.19 73 ALA A C 1
ATOM 596 O O . ALA A 1 73 ? 25.203 -1.353 18.253 1.00 92.19 73 ALA A O 1
ATOM 597 N N . ILE A 1 74 ? 23.424 0.024 18.219 1.00 92.69 74 ILE A N 1
ATOM 598 C CA . ILE A 1 74 ? 23.456 0.283 16.773 1.00 92.69 74 ILE A CA 1
ATOM 599 C C . ILE A 1 74 ? 24.766 0.973 16.383 1.00 92.69 74 ILE A C 1
ATOM 601 O O . ILE A 1 74 ? 25.408 0.560 15.417 1.00 92.69 74 ILE A O 1
ATOM 605 N N . ARG A 1 75 ? 25.212 1.974 17.155 1.00 93.31 75 ARG A N 1
ATOM 606 C CA . ARG A 1 75 ? 26.467 2.687 16.876 1.00 93.31 75 ARG A CA 1
ATOM 607 C C . ARG A 1 75 ? 27.679 1.756 16.940 1.00 93.31 75 ARG A C 1
ATOM 609 O O . ARG A 1 75 ? 28.522 1.795 16.048 1.00 93.31 75 ARG A O 1
ATOM 616 N N . LYS A 1 76 ? 27.737 0.875 17.944 1.00 92.81 76 LYS A N 1
ATOM 617 C CA . LYS A 1 76 ? 28.800 -0.140 18.070 1.00 92.81 76 LYS A CA 1
ATOM 618 C C . LYS A 1 76 ? 28.786 -1.138 16.908 1.00 92.81 76 LYS A C 1
ATOM 620 O O . LYS A 1 76 ? 29.840 -1.419 16.345 1.00 92.81 76 LYS A O 1
ATOM 625 N N . ALA A 1 77 ? 27.608 -1.618 16.508 1.00 89.62 77 ALA A N 1
ATOM 626 C CA . ALA A 1 77 ? 27.468 -2.519 15.364 1.00 89.62 77 ALA A CA 1
ATOM 627 C C . ALA A 1 77 ? 27.882 -1.845 14.042 1.00 89.62 77 ALA A C 1
ATOM 629 O O . ALA A 1 77 ? 28.499 -2.472 13.180 1.00 89.62 77 ALA A O 1
ATOM 630 N N . GLU A 1 78 ? 27.588 -0.553 13.876 1.00 90.44 78 GLU A N 1
ATOM 631 C CA . GLU A 1 78 ? 28.013 0.210 12.702 1.00 90.44 78 GLU A CA 1
ATOM 632 C C . GLU A 1 78 ? 29.533 0.430 12.681 1.00 90.44 78 GLU A C 1
ATOM 634 O O . GLU A 1 78 ? 30.160 0.287 11.630 1.00 90.44 78 GLU A O 1
ATOM 639 N N . GLU A 1 79 ? 30.151 0.716 13.830 1.00 89.75 79 GLU A N 1
ATOM 640 C CA . GLU A 1 79 ? 31.609 0.804 13.963 1.00 89.75 79 GLU A CA 1
ATOM 641 C C . GLU A 1 79 ? 32.294 -0.530 13.628 1.00 89.75 79 GLU A C 1
ATOM 643 O O . GLU A 1 79 ? 33.285 -0.549 12.896 1.00 89.75 79 GLU A O 1
ATOM 648 N N . GLU A 1 80 ? 31.750 -1.655 14.094 1.00 87.25 80 GLU A N 1
ATOM 649 C CA . GLU A 1 80 ? 32.254 -2.993 13.773 1.00 87.25 80 GLU A CA 1
ATOM 650 C C . GLU A 1 80 ? 32.114 -3.308 12.276 1.00 87.25 80 GLU A C 1
ATOM 652 O O . GLU A 1 80 ? 33.070 -3.744 11.628 1.00 87.25 80 GLU A O 1
ATOM 657 N N . LYS A 1 81 ? 30.965 -2.970 11.681 1.00 86.50 81 LYS A N 1
ATOM 658 C CA . LYS A 1 81 ? 30.730 -3.106 10.239 1.00 86.50 81 LYS A CA 1
ATOM 659 C C . LYS A 1 81 ? 31.691 -2.243 9.415 1.00 86.50 81 LYS A C 1
ATOM 661 O O . LYS A 1 81 ? 32.198 -2.699 8.389 1.00 86.50 81 LYS A O 1
ATOM 666 N N . ARG A 1 82 ? 31.989 -1.017 9.866 1.00 83.94 82 ARG A N 1
ATOM 667 C CA . ARG A 1 82 ? 32.989 -0.129 9.244 1.00 83.94 82 ARG A CA 1
ATOM 668 C C . ARG A 1 82 ? 34.402 -0.702 9.352 1.00 83.94 82 ARG A C 1
ATOM 670 O O . ARG A 1 82 ? 35.142 -0.644 8.373 1.00 83.94 82 ARG A O 1
ATOM 677 N N . ARG A 1 83 ? 34.769 -1.300 10.490 1.00 83.12 83 ARG A N 1
ATOM 678 C CA . ARG A 1 83 ? 36.060 -1.994 10.664 1.00 83.12 83 ARG A CA 1
ATOM 679 C C . ARG A 1 83 ? 36.194 -3.187 9.718 1.00 83.12 83 ARG A C 1
ATOM 681 O O . ARG A 1 83 ? 37.224 -3.323 9.063 1.00 83.12 83 ARG A O 1
ATOM 688 N N . PHE A 1 84 ? 35.144 -3.994 9.577 1.00 73.50 84 PHE A N 1
ATOM 689 C CA . PHE A 1 84 ? 35.123 -5.119 8.639 1.00 73.50 84 PHE A CA 1
ATOM 690 C C . PHE A 1 84 ? 35.230 -4.656 7.173 1.00 73.50 84 PHE A C 1
ATOM 692 O O . PHE A 1 84 ? 35.989 -5.222 6.387 1.00 73.50 84 PHE A O 1
ATOM 699 N N . ALA A 1 85 ? 34.540 -3.570 6.809 1.00 77.00 85 ALA A N 1
ATOM 700 C CA . ALA A 1 85 ? 34.631 -2.975 5.474 1.00 77.00 85 ALA A CA 1
ATOM 701 C C . ALA A 1 85 ? 36.027 -2.397 5.163 1.00 77.00 85 ALA A C 1
ATOM 703 O O . ALA A 1 85 ? 36.507 -2.538 4.036 1.00 77.00 85 ALA A O 1
ATOM 704 N N . ALA A 1 86 ? 36.691 -1.789 6.153 1.00 75.75 86 ALA A N 1
ATOM 705 C CA . ALA A 1 86 ? 38.058 -1.285 6.022 1.00 75.75 86 ALA A CA 1
ATOM 706 C C . ALA A 1 86 ? 39.082 -2.421 5.852 1.00 75.75 86 ALA A C 1
ATOM 708 O O . ALA A 1 86 ? 40.005 -2.297 5.049 1.00 75.75 86 ALA A O 1
ATOM 709 N N . MET A 1 87 ? 38.886 -3.550 6.543 1.00 70.62 87 MET A N 1
ATOM 710 C CA . MET A 1 87 ? 39.752 -4.727 6.415 1.00 70.62 87 MET A CA 1
ATOM 711 C C . MET A 1 87 ? 39.658 -5.368 5.020 1.00 70.62 87 MET A C 1
ATOM 713 O O . MET A 1 87 ? 40.672 -5.791 4.472 1.00 70.62 87 MET A O 1
ATOM 717 N N . ASN A 1 88 ? 38.474 -5.349 4.398 1.00 61.84 88 ASN A N 1
ATOM 718 C CA . ASN A 1 88 ? 38.272 -5.873 3.042 1.00 61.84 88 ASN A CA 1
ATOM 719 C C . ASN A 1 88 ? 38.745 -4.919 1.924 1.00 61.84 88 ASN A C 1
ATOM 721 O O . ASN A 1 88 ? 39.099 -5.386 0.846 1.00 61.84 88 ASN A O 1
ATOM 725 N N . HIS A 1 89 ? 38.804 -3.600 2.160 1.00 55.66 89 HIS A N 1
ATOM 726 C CA . HIS A 1 89 ? 39.320 -2.630 1.174 1.00 55.66 89 HIS A CA 1
ATOM 727 C C . HIS A 1 89 ? 40.856 -2.586 1.082 1.00 55.66 89 HIS A C 1
ATOM 729 O O . HIS A 1 89 ? 41.392 -2.123 0.076 1.00 55.66 89 HIS A O 1
ATOM 735 N N . ALA A 1 90 ? 41.586 -3.090 2.083 1.00 53.69 90 ALA A N 1
ATOM 736 C CA . ALA A 1 90 ? 43.052 -3.136 2.051 1.00 53.69 90 ALA A CA 1
ATOM 737 C C . ALA A 1 90 ? 43.624 -4.175 1.057 1.00 53.69 90 ALA A C 1
ATOM 739 O O . ALA A 1 90 ? 44.815 -4.135 0.756 1.00 53.69 90 ALA A O 1
ATOM 740 N N . ALA A 1 91 ? 42.792 -5.073 0.510 1.00 51.66 91 ALA A N 1
ATOM 741 C CA . ALA A 1 91 ? 43.200 -6.143 -0.407 1.00 51.66 91 ALA A CA 1
ATOM 742 C C . ALA A 1 91 ? 43.135 -5.770 -1.907 1.00 51.66 91 ALA A C 1
ATOM 744 O O . ALA A 1 91 ? 43.315 -6.630 -2.768 1.00 51.66 91 ALA A O 1
ATOM 745 N N . THR A 1 92 ? 42.883 -4.506 -2.265 1.00 48.62 92 THR A N 1
ATOM 746 C CA . THR A 1 92 ? 42.884 -4.059 -3.673 1.00 48.62 92 THR A CA 1
ATOM 747 C C . THR A 1 92 ? 43.604 -2.722 -3.822 1.00 48.62 92 THR A C 1
ATOM 749 O O . THR A 1 92 ? 43.017 -1.702 -4.167 1.00 48.62 92 THR A O 1
ATOM 752 N N . GLN A 1 93 ? 44.912 -2.726 -3.570 1.00 50.66 93 GLN A N 1
ATOM 753 C CA . GLN A 1 93 ? 45.809 -1.734 -4.161 1.00 50.66 93 GLN A CA 1
ATOM 754 C C . GLN A 1 93 ? 46.488 -2.377 -5.377 1.00 50.66 93 GLN A C 1
ATOM 756 O O . GLN A 1 93 ? 47.222 -3.351 -5.203 1.00 50.66 93 GLN A O 1
ATOM 761 N N . PRO A 1 94 ? 46.275 -1.878 -6.608 1.00 51.03 94 PRO A N 1
ATOM 762 C CA . PRO A 1 94 ? 47.129 -2.242 -7.726 1.00 51.03 94 PRO A CA 1
ATOM 763 C C . PRO A 1 94 ? 48.523 -1.676 -7.449 1.00 51.03 94 PRO A C 1
ATOM 765 O O . PRO A 1 94 ? 48.701 -0.462 -7.343 1.00 51.03 94 PRO A O 1
ATOM 768 N N . ILE A 1 95 ? 49.507 -2.561 -7.300 1.00 46.50 95 ILE A N 1
ATOM 769 C CA . ILE A 1 95 ? 50.916 -2.193 -7.176 1.00 46.50 95 ILE A CA 1
ATOM 770 C C . ILE A 1 95 ? 51.324 -1.483 -8.472 1.00 46.50 95 ILE A C 1
ATOM 772 O O . ILE A 1 95 ? 51.369 -2.084 -9.543 1.00 46.50 95 ILE A O 1
ATOM 776 N N . LEU A 1 96 ? 51.611 -0.187 -8.358 1.00 50.41 96 LEU A N 1
ATOM 777 C CA . LEU A 1 96 ? 52.349 0.594 -9.344 1.00 50.41 96 LEU A CA 1
ATOM 778 C C . LEU A 1 96 ? 53.744 -0.025 -9.496 1.00 50.41 96 LEU A C 1
ATOM 780 O O . LEU A 1 96 ? 54.639 0.253 -8.700 1.00 50.41 96 LEU A O 1
ATOM 784 N N . MET A 1 97 ? 53.935 -0.869 -10.512 1.00 42.31 97 MET A N 1
ATOM 785 C CA . MET A 1 97 ? 55.273 -1.201 -10.993 1.00 42.31 97 MET A CA 1
ATOM 786 C C . MET A 1 97 ? 55.688 -0.177 -12.043 1.00 42.31 97 MET A C 1
ATOM 788 O O . MET A 1 97 ? 55.084 -0.045 -13.106 1.00 42.31 97 MET A O 1
ATOM 792 N N . ALA A 1 98 ? 56.728 0.570 -11.696 1.00 51.34 98 ALA A N 1
ATOM 793 C CA . ALA A 1 98 ? 57.539 1.318 -12.630 1.00 51.34 98 ALA A CA 1
ATOM 794 C C . ALA A 1 98 ? 58.339 0.333 -13.494 1.00 51.34 98 ALA A C 1
ATOM 796 O O . ALA A 1 98 ? 59.073 -0.488 -12.950 1.00 51.34 98 ALA A O 1
ATOM 797 N N . GLU A 1 99 ? 58.255 0.453 -14.820 1.00 46.06 99 GLU A N 1
ATOM 798 C CA . GLU A 1 99 ? 59.223 -0.168 -15.726 1.00 46.06 99 GLU A CA 1
ATOM 799 C C . GLU A 1 99 ? 59.556 0.758 -16.906 1.00 46.06 99 GLU A C 1
ATOM 801 O O . GLU A 1 99 ? 58.801 1.658 -17.273 1.00 46.06 99 GLU A O 1
ATOM 806 N N . ALA A 1 100 ? 60.784 0.607 -17.389 1.00 43.00 100 ALA A N 1
ATOM 807 C CA . ALA A 1 100 ? 61.647 1.658 -17.888 1.00 43.00 100 ALA A CA 1
ATOM 808 C C . ALA A 1 100 ? 61.510 2.002 -19.387 1.00 43.00 100 ALA A C 1
ATOM 810 O O . ALA A 1 100 ? 61.072 1.234 -20.234 1.00 43.00 100 ALA A O 1
ATOM 811 N N . LYS A 1 101 ? 61.982 3.218 -19.665 1.00 46.50 101 LYS A N 1
ATOM 812 C CA . LYS A 1 101 ? 62.214 3.943 -20.922 1.00 46.50 101 LYS A CA 1
ATOM 813 C C . LYS A 1 101 ? 62.711 3.110 -22.122 1.00 46.50 101 LYS A C 1
ATOM 815 O O . LYS A 1 101 ? 63.776 2.507 -22.058 1.00 46.50 101 LYS A O 1
ATOM 820 N N . ALA A 1 102 ? 62.056 3.287 -23.275 1.00 39.72 102 ALA A N 1
ATOM 821 C CA . ALA A 1 102 ? 62.646 3.096 -24.604 1.00 39.72 102 ALA A CA 1
ATOM 822 C C . ALA A 1 102 ? 62.450 4.372 -25.447 1.00 39.72 102 ALA A C 1
ATOM 824 O O . ALA A 1 102 ? 61.342 4.891 -25.571 1.00 39.72 102 ALA A O 1
ATOM 825 N N . ILE A 1 103 ? 63.547 4.911 -25.984 1.00 47.75 103 ILE A N 1
ATOM 826 C CA . ILE A 1 103 ? 63.576 6.102 -26.846 1.00 47.75 103 ILE A CA 1
ATOM 827 C C . ILE A 1 103 ? 63.250 5.649 -28.277 1.00 47.75 103 ILE A C 1
ATOM 829 O O . ILE A 1 103 ? 63.976 4.831 -28.834 1.00 47.75 103 ILE A O 1
ATOM 833 N N . VAL A 1 104 ? 62.179 6.180 -28.871 1.00 55.66 104 VAL A N 1
ATOM 834 C CA . VAL A 1 104 ? 61.776 5.933 -30.271 1.00 55.66 104 VAL A CA 1
ATOM 835 C C . VAL A 1 104 ? 61.944 7.244 -31.064 1.00 55.66 104 VAL A C 1
ATOM 837 O O . VAL A 1 104 ? 61.592 8.299 -30.530 1.00 55.66 104 VAL A O 1
ATOM 840 N N . PRO A 1 105 ? 62.506 7.231 -32.293 1.00 62.09 105 PRO A N 1
ATOM 841 C CA . PRO A 1 105 ? 62.796 8.446 -33.066 1.00 62.09 105 PRO A CA 1
ATOM 842 C C . PRO A 1 105 ? 61.517 9.187 -33.514 1.00 62.09 105 PRO A C 1
ATOM 844 O O . PRO A 1 105 ? 60.448 8.573 -33.593 1.00 62.09 105 PRO A O 1
ATOM 847 N N . PRO A 1 106 ? 61.592 10.499 -33.826 1.00 58.81 106 PRO A N 1
ATOM 848 C CA . PRO A 1 106 ? 60.409 11.312 -34.096 1.00 58.81 106 PRO A CA 1
ATOM 849 C C . PRO A 1 106 ? 59.769 10.952 -35.446 1.00 58.81 106 PRO A C 1
ATOM 851 O O . PRO A 1 106 ? 60.391 11.064 -36.502 1.00 58.81 106 PRO A O 1
ATOM 854 N N . ARG A 1 107 ? 58.500 10.531 -35.405 1.00 61.09 107 ARG A N 1
ATOM 855 C CA . ARG A 1 107 ? 57.644 10.285 -36.578 1.00 61.09 107 ARG A CA 1
ATOM 856 C C . ARG A 1 107 ? 56.925 11.592 -36.979 1.00 61.09 107 ARG A C 1
ATOM 858 O O . ARG A 1 107 ? 56.543 12.339 -36.079 1.00 61.09 107 ARG A O 1
ATOM 865 N N . PRO A 1 108 ? 56.737 11.887 -38.284 1.00 69.94 108 PRO A N 1
ATOM 866 C CA . PRO A 1 108 ? 56.107 13.127 -38.764 1.00 69.94 108 PRO A CA 1
ATOM 867 C C . PRO A 1 108 ? 54.684 13.362 -38.215 1.00 69.94 108 PRO A C 1
ATOM 869 O O . PRO A 1 108 ? 54.012 12.399 -37.836 1.00 69.94 108 PRO A O 1
ATOM 872 N N . PRO A 1 109 ? 54.220 14.631 -38.176 1.00 62.88 109 PRO A N 1
ATOM 873 C CA . PRO A 1 109 ? 52.998 15.027 -37.482 1.00 62.88 109 PRO A CA 1
ATOM 874 C C . PRO A 1 109 ? 51.755 14.383 -38.104 1.00 62.88 109 PRO A C 1
ATOM 876 O O . PRO A 1 109 ? 51.465 14.545 -39.288 1.00 62.88 109 PRO A O 1
ATOM 879 N N . SER A 1 110 ? 51.018 13.645 -37.277 1.00 62.78 110 SER A N 1
ATOM 880 C CA . SER A 1 110 ? 49.738 13.028 -37.618 1.00 62.78 110 SER A CA 1
ATOM 881 C C . SER A 1 110 ? 48.601 14.063 -37.677 1.00 62.78 110 SER A C 1
ATOM 883 O O . SER A 1 110 ? 48.646 15.045 -36.932 1.00 62.78 110 SER A O 1
ATOM 885 N N . PRO A 1 111 ? 47.567 13.840 -38.514 1.00 71.31 111 PRO A N 1
ATOM 886 C CA . PRO A 1 111 ? 46.397 14.717 -38.622 1.00 71.31 111 PRO A CA 1
ATOM 887 C C . PRO A 1 111 ? 45.670 14.905 -37.276 1.00 71.31 111 PRO A C 1
ATOM 889 O O . PRO A 1 111 ? 45.791 14.049 -36.392 1.00 71.31 111 PRO A O 1
ATOM 892 N N . PRO A 1 112 ? 44.921 16.017 -37.101 1.00 70.19 112 PRO A N 1
ATOM 893 C CA . PRO A 1 112 ? 44.252 16.326 -35.843 1.00 70.19 112 PRO A CA 1
ATOM 894 C C . PRO A 1 112 ? 43.283 15.200 -35.450 1.00 70.19 112 PRO A C 1
ATOM 896 O O . PRO A 1 112 ? 42.572 14.672 -36.309 1.00 70.19 112 PRO A O 1
ATOM 899 N N . PRO A 1 113 ? 43.262 14.809 -34.164 1.00 69.06 113 PRO A N 1
ATOM 900 C CA . PRO A 1 113 ? 42.449 13.696 -33.706 1.00 69.06 113 PRO A CA 1
ATOM 901 C C . PRO A 1 113 ? 40.954 14.003 -33.889 1.00 69.06 113 PRO A C 1
ATOM 903 O O . PRO A 1 113 ? 40.541 15.150 -33.690 1.00 69.06 113 PRO A O 1
ATOM 906 N N . PRO A 1 114 ? 40.133 12.993 -34.236 1.00 70.69 114 PRO A N 1
ATOM 907 C CA . PRO A 1 114 ? 38.688 13.161 -34.340 1.00 70.69 114 PRO A CA 1
ATOM 908 C C . PRO A 1 114 ? 38.100 13.669 -33.012 1.00 70.69 114 PRO A C 1
ATOM 910 O O . PRO A 1 114 ? 38.664 13.385 -31.944 1.00 70.69 114 PRO A O 1
ATOM 913 N N . PRO A 1 115 ? 36.980 14.421 -33.054 1.00 70.81 115 PRO A N 1
ATOM 914 C CA . PRO A 1 115 ? 36.326 14.918 -31.854 1.00 70.81 115 PRO A CA 1
ATOM 915 C C . PRO A 1 115 ? 36.057 13.750 -30.909 1.00 70.81 115 PRO A C 1
ATOM 917 O O . PRO A 1 115 ? 35.482 12.728 -31.278 1.00 70.81 115 PRO A O 1
ATOM 920 N N . LYS A 1 116 ? 36.566 13.891 -29.685 1.00 67.94 116 LYS A N 1
ATOM 921 C CA . LYS A 1 116 ? 36.434 12.886 -28.638 1.00 67.94 116 LYS A CA 1
ATOM 922 C C . LYS A 1 116 ? 34.935 12.669 -28.368 1.00 67.94 116 LYS A C 1
ATOM 924 O O . LYS A 1 116 ? 34.268 13.658 -28.071 1.00 67.94 116 LYS A O 1
ATOM 929 N N . PRO A 1 117 ? 34.428 11.423 -28.425 1.00 64.75 117 PRO A N 1
ATOM 930 C CA . PRO A 1 117 ? 33.030 11.137 -28.117 1.00 64.75 117 PRO A CA 1
ATOM 931 C C . PRO A 1 117 ? 32.682 11.647 -26.713 1.00 64.75 117 PRO A C 1
ATOM 933 O O . PRO A 1 117 ? 33.539 11.592 -25.816 1.00 64.75 117 PRO A O 1
ATOM 936 N N . GLY A 1 118 ? 31.465 12.169 -26.536 1.00 68.00 118 GLY A N 1
ATOM 937 C CA . GLY A 1 118 ? 30.994 12.680 -25.250 1.00 68.00 118 GLY A CA 1
ATOM 938 C C . GLY A 1 118 ? 30.968 11.583 -24.182 1.00 68.00 118 GLY A C 1
ATOM 939 O O . GLY A 1 118 ? 31.059 10.397 -24.487 1.00 68.00 118 GLY A O 1
ATOM 940 N N . PHE A 1 119 ? 30.841 11.957 -22.906 1.00 60.50 119 PHE A N 1
ATOM 941 C CA . PHE A 1 119 ? 30.770 10.986 -21.801 1.00 60.50 119 PHE A CA 1
ATOM 942 C C . PHE A 1 119 ? 29.663 9.930 -22.012 1.00 60.50 119 PHE A C 1
ATOM 944 O O . PHE A 1 119 ? 29.848 8.772 -21.657 1.00 60.50 119 PHE A O 1
ATOM 951 N N . PHE A 1 120 ? 28.562 10.317 -22.665 1.00 54.97 120 PHE A N 1
ATOM 952 C CA . PHE A 1 120 ? 27.452 9.428 -23.015 1.00 54.97 120 PHE A CA 1
ATOM 953 C C . PHE A 1 120 ? 27.761 8.494 -24.202 1.00 54.97 120 PHE A C 1
ATOM 955 O O . PHE A 1 120 ? 27.445 7.313 -24.119 1.00 54.97 120 PHE A O 1
ATOM 962 N N . ASP A 1 121 ? 28.492 8.945 -25.231 1.00 60.88 121 ASP A N 1
ATOM 963 C CA . ASP A 1 121 ? 28.909 8.087 -26.362 1.00 60.88 121 ASP A CA 1
ATOM 964 C C . ASP A 1 121 ? 29.921 6.998 -25.961 1.00 60.88 121 ASP A C 1
ATOM 966 O O . ASP A 1 121 ? 30.073 5.985 -26.643 1.00 60.88 121 ASP A O 1
ATOM 970 N N . ARG A 1 122 ? 30.665 7.214 -24.868 1.00 60.97 122 ARG A N 1
ATOM 971 C CA . ARG A 1 122 ? 31.693 6.277 -24.378 1.00 60.97 122 ARG A CA 1
ATOM 972 C C . ARG A 1 122 ? 31.129 5.137 -23.543 1.00 60.97 122 ARG A C 1
ATOM 974 O O . ARG A 1 122 ? 31.799 4.120 -23.380 1.00 60.97 122 ARG A O 1
ATOM 981 N N . ASN A 1 123 ? 29.921 5.309 -23.020 1.00 59.00 123 ASN A N 1
ATOM 982 C CA . ASN A 1 123 ? 29.281 4.364 -22.120 1.00 59.00 123 ASN A CA 1
ATOM 983 C C . ASN A 1 123 ? 27.819 4.149 -22.551 1.00 59.00 123 ASN A C 1
ATOM 985 O O . ASN A 1 123 ? 26.909 4.488 -21.790 1.00 59.00 123 ASN A O 1
ATOM 989 N N . PRO A 1 124 ? 27.574 3.550 -23.735 1.00 60.84 124 PRO A N 1
ATOM 990 C CA . PRO A 1 124 ? 26.220 3.236 -24.203 1.00 60.84 124 PRO A CA 1
ATOM 991 C C . PRO A 1 124 ? 25.454 2.348 -23.208 1.00 60.84 124 PRO A C 1
ATOM 993 O O . PRO A 1 124 ? 24.235 2.451 -23.084 1.00 60.84 124 PRO A O 1
ATOM 996 N N . ASP A 1 125 ? 26.166 1.541 -22.415 1.00 61.53 125 ASP A N 1
ATOM 997 C CA . ASP A 1 125 ? 25.578 0.753 -21.331 1.00 61.53 125 ASP A CA 1
ATOM 998 C C . ASP A 1 125 ? 25.024 1.621 -20.193 1.00 61.53 125 ASP A C 1
ATOM 1000 O O . ASP A 1 125 ? 24.002 1.267 -19.614 1.00 61.53 125 ASP A O 1
ATOM 1004 N N . MET A 1 126 ? 25.632 2.774 -19.879 1.00 58.88 126 MET A N 1
ATOM 1005 C CA . MET A 1 126 ? 25.097 3.693 -18.863 1.00 58.88 126 MET A CA 1
ATOM 1006 C C . MET A 1 126 ? 23.847 4.413 -19.355 1.00 58.88 126 MET A C 1
ATOM 1008 O O . MET A 1 126 ? 22.903 4.556 -18.583 1.00 58.88 126 MET A O 1
ATOM 1012 N N . GLU A 1 127 ? 23.809 4.833 -20.619 1.00 62.91 127 GLU A N 1
ATOM 1013 C CA . GLU A 1 127 ? 22.615 5.434 -21.223 1.00 62.91 127 GLU A CA 1
ATOM 1014 C C . GLU A 1 127 ? 21.449 4.435 -21.234 1.00 62.91 127 GLU A C 1
ATOM 1016 O O . GLU A 1 127 ? 20.328 4.773 -20.853 1.00 62.91 127 GLU A O 1
ATOM 1021 N N . LYS A 1 128 ? 21.738 3.166 -21.538 1.00 60.88 128 LYS A N 1
ATOM 1022 C CA . LYS A 1 128 ? 20.760 2.078 -21.492 1.00 60.88 128 LYS A CA 1
ATOM 1023 C C . LYS A 1 128 ? 20.332 1.725 -20.060 1.00 60.88 128 LYS A C 1
ATOM 1025 O O . LYS A 1 128 ? 19.145 1.569 -19.795 1.00 60.88 128 LYS A O 1
ATOM 1030 N N . PHE A 1 129 ? 21.251 1.679 -19.093 1.00 61.84 129 PHE A N 1
ATOM 1031 C CA . PHE A 1 129 ? 20.917 1.436 -17.680 1.00 61.84 129 PHE A CA 1
ATOM 1032 C C . PHE A 1 129 ? 20.104 2.577 -17.052 1.00 61.84 129 PHE A C 1
ATOM 1034 O O . PHE A 1 129 ? 19.154 2.319 -16.304 1.00 61.84 129 PHE A O 1
ATOM 1041 N N . ILE A 1 130 ? 20.462 3.828 -17.349 1.00 62.53 130 ILE A N 1
ATOM 1042 C CA . ILE A 1 130 ? 19.783 5.020 -16.830 1.00 62.53 130 ILE A CA 1
ATOM 1043 C C . ILE A 1 130 ? 18.430 5.204 -17.519 1.00 62.53 130 ILE A C 1
ATOM 1045 O O . ILE A 1 130 ? 17.435 5.409 -16.828 1.00 62.53 130 ILE A O 1
ATOM 1049 N N . GLY A 1 131 ? 18.371 5.083 -18.846 1.00 54.75 131 GLY A N 1
ATOM 1050 C CA . GLY A 1 131 ? 17.160 5.298 -19.637 1.00 54.75 131 GLY A CA 1
ATOM 1051 C C . GLY A 1 131 ? 16.149 4.151 -19.567 1.00 54.75 131 GLY A C 1
ATOM 1052 O O . GLY A 1 131 ? 14.955 4.401 -19.424 1.00 54.75 131 GLY A O 1
ATOM 1053 N N . GLU A 1 132 ? 16.595 2.893 -19.617 1.00 58.25 132 GLU A N 1
ATOM 1054 C CA . GLU A 1 132 ? 15.688 1.738 -19.721 1.00 58.25 132 GLU A CA 1
ATOM 1055 C C . GLU A 1 132 ? 15.268 1.192 -18.347 1.00 58.25 132 GLU A C 1
ATOM 1057 O O . GLU A 1 132 ? 14.102 0.847 -18.137 1.00 58.25 132 GLU A O 1
ATOM 1062 N N . ASN A 1 133 ? 16.193 1.146 -17.380 1.00 62.34 133 ASN A N 1
ATOM 1063 C CA . ASN A 1 133 ? 15.970 0.430 -16.120 1.00 62.34 133 ASN A CA 1
ATOM 1064 C C . ASN A 1 133 ? 15.788 1.361 -14.909 1.00 62.34 133 ASN A C 1
ATOM 1066 O O . ASN A 1 133 ? 14.915 1.118 -14.072 1.00 62.34 133 ASN A O 1
ATOM 1070 N N . LEU A 1 134 ? 16.583 2.433 -14.805 1.00 69.00 134 LEU A N 1
ATOM 1071 C CA . LEU A 1 134 ? 16.527 3.352 -13.665 1.00 69.00 134 LEU A CA 1
ATOM 1072 C C . LEU A 1 134 ? 15.411 4.392 -13.811 1.00 69.00 134 LEU A C 1
ATOM 1074 O O . LEU A 1 134 ? 14.594 4.527 -12.902 1.00 69.00 134 LEU A O 1
ATOM 1078 N N . ALA A 1 135 ? 15.320 5.075 -14.954 1.00 70.12 135 ALA A N 1
ATOM 1079 C CA . ALA A 1 135 ? 14.274 6.062 -15.219 1.00 70.12 135 ALA A CA 1
ATOM 1080 C C . ALA A 1 135 ? 12.876 5.432 -15.191 1.00 70.12 135 ALA A C 1
ATOM 1082 O O . ALA A 1 135 ? 11.957 6.009 -14.614 1.00 70.12 135 ALA A O 1
ATOM 1083 N N . ASN A 1 136 ? 12.730 4.213 -15.720 1.00 64.06 136 ASN A N 1
ATOM 1084 C CA . ASN A 1 136 ? 11.484 3.457 -15.638 1.00 64.06 136 ASN A CA 1
ATOM 1085 C C . ASN A 1 136 ? 11.108 3.164 -14.171 1.00 64.06 136 ASN A C 1
ATOM 1087 O O . ASN A 1 136 ? 10.016 3.511 -13.736 1.00 64.06 136 ASN A O 1
ATOM 1091 N N . LYS A 1 137 ? 12.027 2.633 -13.349 1.00 68.44 137 LYS A N 1
ATOM 1092 C CA . LYS A 1 137 ? 11.760 2.366 -11.919 1.00 68.44 137 LYS A CA 1
ATOM 1093 C C . LYS A 1 137 ? 11.462 3.628 -11.100 1.00 68.44 137 LYS A C 1
ATOM 1095 O O . LYS A 1 137 ? 10.556 3.607 -10.269 1.00 68.44 137 LYS A O 1
ATOM 1100 N N . ILE A 1 138 ? 12.198 4.716 -11.326 1.00 76.56 138 ILE A N 1
ATOM 1101 C CA . ILE A 1 138 ? 12.001 5.996 -10.627 1.00 76.56 138 ILE A CA 1
ATOM 1102 C C . ILE A 1 138 ? 10.679 6.644 -11.058 1.00 76.56 138 ILE A C 1
ATOM 1104 O O . ILE A 1 138 ? 9.897 7.059 -10.207 1.00 76.56 138 ILE A O 1
ATOM 1108 N N . GLY A 1 139 ? 10.394 6.686 -12.363 1.00 69.81 139 GLY A N 1
ATOM 1109 C CA . GLY A 1 139 ? 9.146 7.229 -12.900 1.00 69.81 139 GLY A CA 1
ATOM 1110 C C . GLY A 1 139 ? 7.925 6.492 -12.356 1.00 69.81 139 GLY A C 1
ATOM 1111 O O . GLY A 1 139 ? 6.950 7.119 -11.953 1.00 69.81 139 GLY A O 1
ATOM 1112 N N . ILE A 1 140 ? 8.024 5.167 -12.230 1.00 67.38 140 ILE A N 1
ATOM 1113 C CA . ILE A 1 140 ? 7.026 4.330 -11.561 1.00 67.38 140 ILE A CA 1
ATOM 1114 C C . ILE A 1 140 ? 6.846 4.732 -10.092 1.00 67.38 140 ILE A C 1
ATOM 1116 O O . ILE A 1 140 ? 5.714 4.931 -9.654 1.00 67.38 140 ILE A O 1
ATOM 1120 N N . ALA A 1 141 ? 7.936 4.854 -9.331 1.00 70.81 141 ALA A N 1
ATOM 1121 C CA . ALA A 1 141 ? 7.872 5.188 -7.909 1.00 70.81 141 ALA A CA 1
ATOM 1122 C C . ALA A 1 141 ? 7.203 6.551 -7.676 1.00 70.81 141 ALA A C 1
ATOM 1124 O O . ALA A 1 141 ? 6.326 6.679 -6.822 1.00 70.81 141 ALA A O 1
ATOM 1125 N N . ILE A 1 142 ? 7.567 7.549 -8.485 1.00 81.19 142 ILE A N 1
ATOM 1126 C CA . ILE A 1 142 ? 6.994 8.897 -8.420 1.00 81.19 142 ILE A CA 1
ATOM 1127 C C . ILE A 1 142 ? 5.516 8.879 -8.820 1.00 81.19 142 ILE A C 1
ATOM 1129 O O . ILE A 1 142 ? 4.703 9.513 -8.154 1.00 81.19 142 ILE A O 1
ATOM 1133 N N . LEU A 1 143 ? 5.140 8.138 -9.866 1.00 72.75 143 LEU A N 1
ATOM 1134 C CA . LEU A 1 143 ? 3.755 8.069 -10.336 1.00 72.75 143 LEU A CA 1
ATOM 1135 C C . LEU A 1 143 ? 2.834 7.397 -9.306 1.00 72.75 143 LEU A C 1
ATOM 1137 O O . LEU A 1 143 ? 1.732 7.882 -9.060 1.00 72.75 143 LEU A O 1
ATOM 1141 N N . VAL A 1 144 ? 3.303 6.333 -8.646 1.00 68.81 144 VAL A N 1
ATOM 1142 C CA . VAL A 1 144 ? 2.572 5.676 -7.548 1.00 68.81 144 VAL A CA 1
ATOM 1143 C C . VAL A 1 144 ? 2.413 6.618 -6.353 1.00 68.81 144 VAL A C 1
ATOM 1145 O O . VAL A 1 144 ? 1.307 6.749 -5.829 1.00 68.81 144 VAL A O 1
ATOM 1148 N N . LEU A 1 145 ? 3.482 7.315 -5.953 1.00 73.38 145 LEU A N 1
ATOM 1149 C CA . LEU A 1 145 ? 3.418 8.320 -4.888 1.00 73.38 145 LEU A CA 1
ATOM 1150 C C . LEU A 1 145 ? 2.451 9.458 -5.237 1.00 73.38 145 LEU A C 1
ATOM 1152 O O . LEU A 1 145 ? 1.642 9.845 -4.399 1.00 73.38 145 LEU A O 1
ATOM 1156 N N . GLY A 1 146 ? 2.491 9.957 -6.473 1.00 78.62 146 GLY A N 1
ATOM 1157 C CA . GLY A 1 146 ? 1.611 11.021 -6.950 1.00 78.62 146 GLY A CA 1
ATOM 1158 C C . GLY A 1 146 ? 0.136 10.627 -6.902 1.00 78.62 146 GLY A C 1
ATOM 1159 O O . GLY A 1 146 ? -0.680 11.382 -6.379 1.00 78.62 146 GLY A O 1
ATOM 1160 N N . ILE A 1 147 ? -0.205 9.422 -7.370 1.00 70.75 147 ILE A N 1
ATOM 1161 C CA . ILE A 1 147 ? -1.579 8.903 -7.295 1.00 70.75 147 ILE A CA 1
ATOM 1162 C C . ILE A 1 147 ? -2.005 8.716 -5.832 1.00 70.75 147 ILE A C 1
ATOM 1164 O O . ILE A 1 147 ? -3.105 9.123 -5.468 1.00 70.75 147 ILE A O 1
ATOM 1168 N N . GLY A 1 148 ? -1.138 8.163 -4.977 1.00 70.69 148 GLY A N 1
ATOM 1169 C CA . GLY A 1 148 ? -1.429 7.981 -3.552 1.00 70.69 148 GLY A CA 1
ATOM 1170 C C . GLY A 1 148 ? -1.719 9.301 -2.830 1.00 70.69 148 GLY A C 1
ATOM 1171 O O . GLY A 1 148 ? -2.720 9.414 -2.122 1.00 70.69 148 GLY A O 1
ATOM 1172 N N . PHE A 1 149 ? -0.894 10.325 -3.063 1.00 74.94 149 PHE A N 1
ATOM 1173 C CA . PHE A 1 149 ? -1.111 11.662 -2.506 1.00 74.94 149 PHE A CA 1
ATOM 1174 C C . PHE A 1 149 ? -2.354 12.348 -3.074 1.00 74.94 149 PHE A C 1
ATOM 1176 O O . PHE A 1 149 ? -3.072 13.001 -2.323 1.00 74.94 149 PHE A O 1
ATOM 1183 N N . PHE A 1 150 ? -2.641 12.181 -4.366 1.00 71.75 150 PHE A N 1
ATOM 1184 C CA . PHE A 1 150 ? -3.843 12.737 -4.988 1.00 71.75 150 PHE A CA 1
ATOM 1185 C C . PHE A 1 150 ? -5.123 12.137 -4.395 1.00 71.75 150 PHE A C 1
ATOM 1187 O O . PHE A 1 150 ? -6.057 12.865 -4.065 1.00 71.75 150 PHE A O 1
ATOM 1194 N N . VAL A 1 151 ? -5.150 10.816 -4.203 1.00 66.75 151 VAL A N 1
ATOM 1195 C CA . VAL A 1 151 ? -6.281 10.121 -3.573 1.00 66.75 151 VAL A CA 1
ATOM 1196 C C . VAL A 1 151 ? -6.441 10.557 -2.119 1.00 66.75 151 VAL A C 1
ATOM 1198 O O . VAL A 1 151 ? -7.549 10.896 -1.713 1.00 66.75 151 VAL A O 1
ATOM 1201 N N . LYS A 1 152 ? -5.344 10.621 -1.351 1.00 70.38 152 LYS A N 1
ATOM 1202 C CA . LYS A 1 152 ? -5.366 11.157 0.016 1.00 70.38 152 LYS A CA 1
ATOM 1203 C C . LYS A 1 152 ? -5.942 12.575 0.049 1.00 70.38 152 LYS A C 1
ATOM 1205 O O . LYS A 1 152 ? -6.837 12.845 0.837 1.00 70.38 152 LYS A O 1
ATOM 1210 N N . TYR A 1 153 ? -5.478 13.453 -0.837 1.00 69.50 153 TYR A N 1
ATOM 1211 C CA . TYR A 1 153 ? -5.957 14.829 -0.915 1.00 69.50 153 TYR A CA 1
ATOM 1212 C C . TYR A 1 153 ? -7.455 14.909 -1.238 1.00 69.50 153 TYR A C 1
ATOM 1214 O O . TYR A 1 153 ? -8.174 15.690 -0.624 1.00 69.50 153 TYR A O 1
ATOM 1222 N N . ALA A 1 154 ? -7.948 14.069 -2.151 1.00 65.69 154 ALA A N 1
ATOM 1223 C CA . ALA A 1 154 ? -9.372 14.004 -2.473 1.00 65.69 154 ALA A CA 1
ATOM 1224 C C . ALA A 1 154 ? -10.234 13.545 -1.281 1.00 65.69 154 ALA A C 1
ATOM 1226 O O . ALA A 1 154 ? -11.358 14.017 -1.127 1.00 65.69 154 ALA A O 1
ATOM 1227 N N . ILE A 1 155 ? -9.708 12.654 -0.432 1.00 62.16 155 ILE A N 1
ATOM 1228 C CA . ILE A 1 155 ? -10.371 12.210 0.804 1.00 62.16 155 ILE A CA 1
ATOM 1229 C C . ILE A 1 155 ? -10.335 13.318 1.872 1.00 62.16 155 ILE A C 1
ATOM 1231 O O . ILE A 1 155 ? -11.333 13.536 2.555 1.00 62.16 155 ILE A O 1
ATOM 1235 N N . ASP A 1 156 ? -9.213 14.034 1.992 1.00 65.06 156 ASP A N 1
ATOM 1236 C CA . ASP A 1 156 ? -8.993 15.090 2.993 1.00 65.06 156 ASP A CA 1
ATOM 1237 C C . ASP A 1 156 ? -9.849 16.357 2.745 1.00 65.06 156 ASP A C 1
ATOM 1239 O O . ASP A 1 156 ? -10.014 17.169 3.650 1.00 65.06 156 ASP A O 1
ATOM 1243 N N . GLN A 1 157 ? -10.405 16.555 1.541 1.00 66.19 157 GLN A N 1
ATOM 1244 C CA . GLN A 1 157 ? -11.249 17.721 1.210 1.00 66.19 157 GLN A CA 1
ATOM 1245 C C . GLN A 1 157 ? -12.711 17.616 1.693 1.00 66.19 157 GLN A C 1
ATOM 1247 O O . GLN A 1 157 ? -13.511 18.492 1.379 1.00 66.19 157 GLN A O 1
ATOM 1252 N N . ASP A 1 158 ? -13.076 16.567 2.437 1.00 59.72 158 ASP A N 1
ATOM 1253 C CA . ASP A 1 158 ? -14.347 16.442 3.179 1.00 59.72 158 ASP A CA 1
ATOM 1254 C C . ASP A 1 158 ? -15.656 16.666 2.392 1.00 59.72 158 ASP A C 1
ATOM 1256 O O . ASP A 1 158 ? -16.734 16.835 2.956 1.00 59.72 158 ASP A O 1
ATOM 1260 N N . TRP A 1 159 ? -15.607 16.601 1.061 1.00 58.22 159 TRP A N 1
ATOM 1261 C CA . TRP A 1 159 ? -16.773 16.864 0.213 1.00 58.22 159 TRP A CA 1
ATOM 1262 C C . TRP A 1 159 ? -17.753 15.674 0.153 1.00 58.22 159 TRP A C 1
ATOM 1264 O O . TRP A 1 159 ? -18.824 15.763 -0.448 1.00 58.22 159 TRP A O 1
ATOM 1274 N N . ILE A 1 160 ? -17.386 14.527 0.735 1.00 57.16 160 ILE A N 1
ATOM 1275 C CA . ILE A 1 160 ? -18.033 13.237 0.485 1.00 57.16 160 ILE A CA 1
ATOM 1276 C C . ILE A 1 160 ? -18.340 12.515 1.800 1.00 57.16 160 ILE A C 1
ATOM 1278 O O . ILE A 1 160 ? -17.445 12.251 2.605 1.00 57.16 160 ILE A O 1
ATOM 1282 N N . ASN A 1 161 ? -19.625 12.172 1.947 1.00 66.75 161 ASN A N 1
ATOM 1283 C CA . ASN A 1 161 ? -20.231 11.416 3.048 1.00 66.75 161 ASN A CA 1
ATOM 1284 C C . ASN A 1 161 ? -19.492 10.089 3.320 1.00 66.75 161 ASN A C 1
ATOM 1286 O O . ASN A 1 161 ? -18.857 9.554 2.404 1.00 66.75 161 ASN A O 1
ATOM 1290 N N . GLU A 1 162 ? -19.606 9.506 4.520 1.00 72.94 162 GLU A N 1
ATOM 1291 C CA . GLU A 1 162 ? -18.768 8.359 4.928 1.00 72.94 162 GLU A CA 1
ATOM 1292 C C . GLU A 1 162 ? -18.854 7.180 3.940 1.00 72.94 162 GLU A C 1
ATOM 1294 O O . GLU A 1 162 ? -17.846 6.578 3.570 1.00 72.94 162 GLU A O 1
ATOM 1299 N N . ILE A 1 163 ? -20.052 6.916 3.407 1.00 75.88 163 ILE A N 1
ATOM 1300 C CA . ILE A 1 163 ? -20.305 5.876 2.395 1.00 75.88 163 ILE A CA 1
ATOM 1301 C C . ILE A 1 163 ? -19.569 6.169 1.078 1.00 75.88 163 ILE A C 1
ATOM 1303 O O . ILE A 1 163 ? -19.007 5.267 0.454 1.00 75.88 163 ILE A O 1
ATOM 1307 N N . GLY A 1 164 ? -19.544 7.428 0.640 1.00 75.19 164 GLY A N 1
ATOM 1308 C CA . GLY A 1 164 ? -18.924 7.810 -0.628 1.00 75.19 164 GLY A CA 1
ATOM 1309 C C . GLY A 1 164 ? -17.402 7.653 -0.610 1.00 75.19 164 GLY A C 1
ATOM 1310 O O . GLY A 1 164 ? -16.821 7.262 -1.623 1.00 75.19 164 GLY A O 1
ATOM 1311 N N . ARG A 1 165 ? -16.758 7.856 0.548 1.00 74.94 165 ARG A N 1
ATOM 1312 C CA . ARG A 1 165 ? -15.315 7.619 0.725 1.00 74.94 165 ARG A CA 1
ATOM 1313 C C . ARG A 1 165 ? -14.961 6.145 0.522 1.00 74.94 165 ARG A C 1
ATOM 1315 O O . ARG A 1 165 ? -13.995 5.838 -0.176 1.00 74.94 165 ARG A O 1
ATOM 1322 N N . VAL A 1 166 ? -15.788 5.234 1.042 1.00 78.75 166 VAL A N 1
ATOM 1323 C CA . VAL A 1 166 ? -15.623 3.785 0.834 1.00 78.75 166 VAL A CA 1
ATOM 1324 C C . VAL A 1 166 ? -15.799 3.423 -0.641 1.00 78.75 166 VAL A C 1
ATOM 1326 O O . VAL A 1 166 ? -14.969 2.711 -1.205 1.00 78.75 166 VAL A O 1
ATOM 1329 N N . PHE A 1 167 ? -16.836 3.947 -1.301 1.00 82.44 167 PHE A N 1
ATOM 1330 C CA . PHE A 1 167 ? -17.062 3.696 -2.729 1.00 82.44 167 PHE A CA 1
ATOM 1331 C C . PHE A 1 167 ? -15.898 4.174 -3.598 1.00 82.44 167 PHE A C 1
ATOM 1333 O O . PHE A 1 167 ? -15.456 3.444 -4.485 1.00 82.44 167 PHE A O 1
ATOM 1340 N N . ILE A 1 168 ? -15.362 5.364 -3.327 1.00 80.06 168 ILE A N 1
ATOM 1341 C CA . ILE A 1 168 ? -14.209 5.897 -4.058 1.00 80.06 168 ILE A CA 1
ATOM 1342 C C . ILE A 1 168 ? -12.965 5.053 -3.805 1.00 80.06 168 ILE A C 1
ATOM 1344 O O . ILE A 1 168 ? -12.253 4.752 -4.759 1.00 80.06 168 ILE A O 1
ATOM 1348 N N . GLY A 1 169 ? -12.722 4.622 -2.565 1.00 80.38 169 GLY A N 1
ATOM 1349 C CA . GLY A 1 169 ? -11.608 3.731 -2.244 1.00 80.38 169 GLY A CA 1
ATOM 1350 C C . GLY A 1 169 ? -11.692 2.395 -2.989 1.00 80.38 169 GLY A C 1
ATOM 1351 O O . GLY A 1 169 ? -10.707 1.955 -3.584 1.00 80.38 169 GLY A O 1
ATOM 1352 N N . ILE A 1 170 ? -12.888 1.797 -3.062 1.00 84.88 170 ILE A N 1
ATOM 1353 C CA . ILE A 1 170 ? -13.131 0.558 -3.816 1.00 84.88 170 ILE A CA 1
ATOM 1354 C C . ILE A 1 170 ? -12.928 0.770 -5.320 1.00 84.88 170 ILE A C 1
ATOM 1356 O O . ILE A 1 170 ? -12.224 -0.012 -5.960 1.00 84.88 170 ILE A O 1
ATOM 1360 N N . ILE A 1 171 ? -13.506 1.830 -5.892 1.00 85.12 171 ILE A N 1
ATOM 1361 C CA . ILE A 1 171 ? -13.360 2.152 -7.319 1.00 85.12 171 ILE A CA 1
ATOM 1362 C C . ILE A 1 171 ? -11.891 2.426 -7.652 1.00 85.12 171 ILE A C 1
ATOM 1364 O O . ILE A 1 171 ? -11.373 1.894 -8.630 1.00 85.12 171 ILE A O 1
ATOM 1368 N N . CYS A 1 172 ? -11.197 3.208 -6.826 1.00 81.94 172 CYS A N 1
ATOM 1369 C CA . CYS A 1 172 ? -9.790 3.537 -7.014 1.00 81.94 172 CYS A CA 1
ATOM 1370 C C . CYS A 1 172 ? -8.906 2.285 -6.941 1.00 81.94 172 CYS A C 1
ATOM 1372 O O . CYS A 1 172 ? -8.112 2.046 -7.853 1.00 81.94 172 CYS A O 1
ATOM 1374 N N . GLY A 1 173 ? -9.090 1.445 -5.917 1.00 82.06 173 GLY A N 1
ATOM 1375 C CA . GLY A 1 173 ? -8.381 0.171 -5.783 1.00 82.06 173 GLY A CA 1
ATOM 1376 C C . GLY A 1 173 ? -8.645 -0.772 -6.960 1.00 82.06 173 GLY A C 1
ATOM 1377 O O . GLY A 1 173 ? -7.713 -1.362 -7.508 1.00 82.06 173 GLY A O 1
ATOM 1378 N N . GLY A 1 174 ? -9.896 -0.851 -7.424 1.00 85.31 174 GLY A N 1
ATOM 1379 C CA . GLY A 1 174 ? -10.279 -1.627 -8.605 1.00 85.31 174 GLY A CA 1
ATOM 1380 C C . GLY A 1 174 ? -9.643 -1.110 -9.898 1.00 85.31 174 GLY A C 1
ATOM 1381 O O . GLY A 1 174 ? -9.103 -1.899 -10.675 1.00 85.31 174 GLY A O 1
ATOM 1382 N N . ILE A 1 175 ? -9.638 0.209 -10.116 1.00 84.12 175 ILE A N 1
ATOM 1383 C CA . ILE A 1 175 ? -8.983 0.847 -11.268 1.00 84.12 175 ILE A CA 1
ATOM 1384 C C . ILE A 1 175 ? -7.475 0.592 -11.233 1.00 84.12 175 ILE A C 1
ATOM 1386 O O . ILE A 1 175 ? -6.907 0.218 -12.257 1.00 84.12 175 ILE A O 1
ATOM 1390 N N . LEU A 1 176 ? -6.830 0.733 -10.071 1.00 83.75 176 LEU A N 1
ATOM 1391 C CA . LEU A 1 176 ? -5.407 0.435 -9.888 1.00 83.75 176 LEU A CA 1
ATOM 1392 C C . LEU A 1 176 ? -5.083 -1.001 -10.309 1.00 83.75 176 LEU A C 1
ATOM 1394 O O . LEU A 1 176 ? -4.178 -1.211 -11.118 1.00 83.75 176 LEU A O 1
ATOM 1398 N N . ILE A 1 177 ? -5.860 -1.978 -9.836 1.00 84.06 177 ILE A N 1
ATOM 1399 C CA . ILE A 1 177 ? -5.678 -3.390 -10.198 1.00 84.06 177 ILE A CA 1
ATOM 1400 C C . ILE A 1 177 ? -5.967 -3.621 -11.691 1.00 84.06 177 ILE A C 1
ATOM 1402 O O . ILE A 1 177 ? -5.223 -4.344 -12.356 1.00 84.06 177 ILE A O 1
ATOM 1406 N N . GLY A 1 178 ? -6.993 -2.982 -12.257 1.00 84.50 178 GLY A N 1
ATOM 1407 C CA . GLY A 1 178 ? -7.330 -3.085 -13.680 1.00 84.50 178 GLY A CA 1
ATOM 1408 C C . GLY A 1 178 ? -6.237 -2.525 -14.596 1.00 84.50 178 GLY A C 1
ATOM 1409 O O . GLY A 1 178 ? -5.837 -3.171 -15.570 1.00 84.50 178 GLY A O 1
ATOM 1410 N N . ILE A 1 179 ? -5.689 -1.356 -14.255 1.00 78.31 179 ILE A N 1
ATOM 1411 C CA . ILE A 1 179 ? -4.538 -0.763 -14.948 1.00 78.31 179 ILE A CA 1
ATOM 1412 C C . ILE A 1 179 ? -3.323 -1.679 -14.798 1.00 78.31 179 ILE A C 1
ATOM 1414 O O . ILE A 1 179 ? -2.631 -1.941 -15.784 1.00 78.31 179 ILE A O 1
ATOM 1418 N N . ALA A 1 180 ? -3.092 -2.228 -13.604 1.00 80.00 180 ALA A N 1
ATOM 1419 C CA . ALA A 1 180 ? -1.978 -3.133 -13.352 1.00 80.00 180 ALA A CA 1
ATOM 1420 C C . ALA A 1 180 ? -2.074 -4.403 -14.208 1.00 80.00 180 ALA A C 1
ATOM 1422 O O . ALA A 1 180 ? -1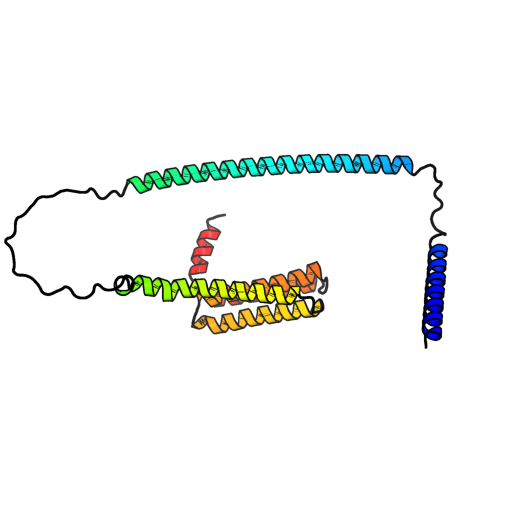.072 -4.846 -14.773 1.00 80.00 180 ALA A O 1
ATOM 1423 N N . HIS A 1 181 ? -3.281 -4.949 -14.367 1.00 81.75 181 HIS A N 1
ATOM 1424 C CA . HIS A 1 181 ? -3.533 -6.105 -15.218 1.00 81.75 181 HIS A CA 1
ATOM 1425 C C . HIS A 1 181 ? -3.259 -5.797 -16.696 1.00 81.75 181 HIS A C 1
ATOM 1427 O O . HIS A 1 181 ? -2.608 -6.587 -17.382 1.00 81.75 181 HIS A O 1
ATOM 1433 N N . ARG A 1 182 ? -3.688 -4.626 -17.188 1.00 78.69 182 ARG A N 1
ATOM 1434 C CA . ARG A 1 182 ? -3.415 -4.188 -18.566 1.00 78.69 182 ARG A CA 1
ATOM 1435 C C . ARG A 1 182 ? -1.919 -3.966 -18.814 1.00 78.69 182 ARG A C 1
ATOM 1437 O O . ARG A 1 182 ? -1.422 -4.336 -19.876 1.00 78.69 182 ARG A O 1
ATOM 1444 N N . LEU A 1 183 ? -1.196 -3.391 -17.850 1.00 69.31 183 LEU A N 1
ATOM 1445 C CA . LEU A 1 183 ? 0.232 -3.073 -17.989 1.00 69.31 183 LEU A CA 1
ATOM 1446 C C . LEU A 1 183 ? 1.163 -4.265 -17.736 1.00 69.31 183 LEU A C 1
ATOM 1448 O O . LEU A 1 183 ? 2.349 -4.182 -18.055 1.00 69.31 183 LEU A O 1
ATOM 1452 N N . ARG A 1 184 ? 0.629 -5.400 -17.270 1.00 68.12 184 ARG A N 1
ATOM 1453 C CA . ARG A 1 184 ? 1.371 -6.654 -17.066 1.00 68.12 184 ARG A CA 1
ATOM 1454 C C . ARG A 1 184 ? 2.215 -7.072 -18.273 1.00 68.12 184 ARG A C 1
ATOM 1456 O O . ARG A 1 184 ? 3.319 -7.570 -18.086 1.00 68.12 184 ARG A O 1
ATOM 1463 N N . LYS A 1 185 ? 1.698 -6.909 -19.497 1.00 64.38 185 LYS A N 1
ATOM 1464 C CA . LYS A 1 185 ? 2.365 -7.393 -20.722 1.00 64.38 185 LYS A CA 1
ATOM 1465 C C . LYS A 1 185 ? 3.556 -6.535 -21.157 1.00 64.38 185 LYS A C 1
ATOM 1467 O O . LYS A 1 185 ? 4.407 -7.032 -21.881 1.00 64.38 185 LYS A O 1
ATOM 1472 N N . THR A 1 186 ? 3.608 -5.273 -20.733 1.00 61.47 186 THR A N 1
ATOM 1473 C CA . THR A 1 186 ? 4.622 -4.304 -21.182 1.00 61.47 186 THR A CA 1
ATOM 1474 C C . THR A 1 186 ? 5.597 -3.942 -20.060 1.00 61.47 186 THR A C 1
ATOM 1476 O O . THR A 1 186 ? 6.776 -3.745 -20.327 1.00 61.47 186 THR A O 1
ATOM 1479 N N . PHE A 1 187 ? 5.139 -3.904 -18.800 1.00 65.75 187 PHE A N 1
ATOM 1480 C CA . PHE A 1 187 ? 5.932 -3.466 -17.646 1.00 65.75 187 PHE A CA 1
ATOM 1481 C C . PHE A 1 187 ? 5.674 -4.336 -16.410 1.00 65.75 187 PHE A C 1
ATOM 1483 O O . PHE A 1 187 ? 4.899 -3.990 -15.514 1.00 65.75 187 PHE A O 1
ATOM 1490 N N . THR A 1 188 ? 6.359 -5.476 -16.321 1.00 66.31 188 THR A N 1
ATOM 1491 C CA . THR A 1 188 ? 6.088 -6.474 -15.277 1.00 66.31 188 THR A CA 1
ATOM 1492 C C . THR A 1 188 ? 6.372 -5.944 -13.867 1.00 66.31 188 THR A C 1
ATOM 1494 O O . THR A 1 188 ? 5.579 -6.173 -12.961 1.00 66.31 188 THR A O 1
ATOM 1497 N N . ALA A 1 189 ? 7.460 -5.188 -13.665 1.00 67.31 189 ALA A N 1
ATOM 1498 C CA . ALA A 1 189 ? 7.759 -4.568 -12.367 1.00 67.31 189 ALA A CA 1
ATOM 1499 C C . ALA A 1 189 ? 6.710 -3.517 -11.957 1.00 67.31 189 ALA A C 1
ATOM 1501 O O . ALA A 1 189 ? 6.294 -3.495 -10.801 1.00 67.31 189 ALA A O 1
ATOM 1502 N N . PHE A 1 190 ? 6.225 -2.708 -12.908 1.00 68.69 190 PHE A N 1
ATOM 1503 C CA . PHE A 1 190 ? 5.160 -1.735 -12.650 1.00 68.69 190 PHE A CA 1
ATOM 1504 C C . PHE A 1 190 ? 3.878 -2.421 -12.204 1.00 68.69 190 PHE A C 1
ATOM 1506 O O . PHE A 1 190 ? 3.284 -2.049 -11.198 1.00 68.69 190 PHE A O 1
ATOM 1513 N N . SER A 1 191 ? 3.482 -3.463 -12.936 1.00 71.94 191 SER A N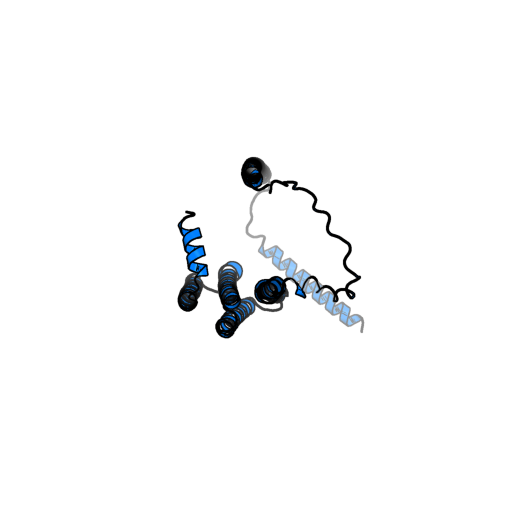 1
ATOM 1514 C CA . SER A 1 191 ? 2.247 -4.183 -12.657 1.00 71.94 191 SER A CA 1
ATOM 1515 C C . SER A 1 191 ? 2.242 -4.815 -11.263 1.00 71.94 191 SER A C 1
ATOM 1517 O O . SER A 1 191 ? 1.219 -4.760 -10.594 1.00 71.94 191 SER A O 1
ATOM 1519 N N . SER A 1 192 ? 3.370 -5.354 -10.784 1.00 72.69 192 SER A N 1
ATOM 1520 C CA . SER A 1 192 ? 3.462 -5.943 -9.440 1.00 72.69 192 SER A CA 1
ATOM 1521 C C . SER A 1 192 ? 3.292 -4.897 -8.337 1.00 72.69 192 SER A C 1
ATOM 1523 O O . SER A 1 192 ? 2.518 -5.109 -7.406 1.00 72.69 192 SER A O 1
ATOM 1525 N N . VAL A 1 193 ? 3.970 -3.750 -8.459 1.00 72.31 193 VAL A N 1
ATOM 1526 C CA . VAL A 1 193 ? 3.852 -2.651 -7.486 1.00 72.31 193 VAL A CA 1
ATOM 1527 C C . VAL A 1 193 ? 2.440 -2.068 -7.503 1.00 72.31 193 VAL A C 1
ATOM 1529 O O . VAL A 1 193 ? 1.870 -1.807 -6.448 1.00 72.31 193 VAL A O 1
ATOM 1532 N N . LEU A 1 194 ? 1.845 -1.917 -8.687 1.00 76.81 194 LEU A N 1
ATOM 1533 C CA . LEU A 1 194 ? 0.510 -1.347 -8.838 1.00 76.81 194 LEU A CA 1
ATOM 1534 C C . LEU A 1 194 ? -0.596 -2.291 -8.334 1.00 76.81 194 LEU A C 1
ATOM 1536 O O . LEU A 1 194 ? -1.550 -1.819 -7.721 1.00 76.81 194 LEU A O 1
ATOM 1540 N N . VAL A 1 195 ? -0.449 -3.614 -8.507 1.00 81.50 195 VAL A N 1
ATOM 1541 C CA . VAL A 1 195 ? -1.333 -4.608 -7.866 1.00 81.50 195 VAL A CA 1
ATOM 1542 C C . VAL A 1 195 ? -1.208 -4.544 -6.347 1.00 81.50 195 VAL A C 1
ATOM 1544 O O . VAL A 1 195 ? -2.229 -4.472 -5.667 1.00 81.50 195 VAL A O 1
ATOM 1547 N N . GLY A 1 196 ? 0.018 -4.523 -5.812 1.00 79.19 196 GLY A N 1
ATOM 1548 C CA . GLY A 1 196 ? 0.248 -4.401 -4.369 1.00 79.19 196 GLY A CA 1
ATOM 1549 C C . GLY A 1 196 ? -0.359 -3.118 -3.794 1.00 79.19 196 GLY A C 1
ATOM 1550 O O . GLY A 1 196 ? -1.053 -3.164 -2.782 1.00 79.19 196 GLY A O 1
ATOM 1551 N N . GLY A 1 197 ? -0.180 -1.991 -4.490 1.00 79.25 197 GLY A N 1
ATOM 1552 C CA . GLY A 1 197 ? -0.789 -0.709 -4.138 1.00 79.25 197 GLY A CA 1
ATOM 1553 C C . GLY A 1 197 ? -2.318 -0.738 -4.190 1.00 79.25 197 GLY A C 1
ATOM 1554 O O . GLY A 1 197 ? -2.964 -0.288 -3.250 1.00 79.25 197 GLY A O 1
ATOM 1555 N N . GLY A 1 198 ? -2.912 -1.321 -5.234 1.00 83.12 198 GLY A N 1
ATOM 1556 C CA . GLY A 1 198 ? -4.367 -1.467 -5.342 1.00 83.12 198 GLY A CA 1
ATOM 1557 C C . GLY A 1 198 ? -4.963 -2.319 -4.218 1.00 83.12 198 GLY A C 1
ATOM 1558 O O . GLY A 1 198 ? -5.961 -1.931 -3.617 1.00 83.12 198 GLY A O 1
ATOM 1559 N N . ILE A 1 199 ? -4.315 -3.435 -3.871 1.00 84.56 199 ILE A N 1
ATOM 1560 C CA . ILE A 1 199 ? -4.729 -4.295 -2.753 1.00 84.56 199 ILE A CA 1
ATOM 1561 C C . ILE A 1 199 ? -4.589 -3.557 -1.415 1.00 84.56 199 ILE A C 1
ATOM 1563 O O . ILE A 1 199 ? -5.503 -3.618 -0.594 1.00 84.56 199 ILE A O 1
ATOM 1567 N N . ALA A 1 200 ? -3.499 -2.812 -1.204 1.00 81.31 200 ALA A N 1
ATOM 1568 C CA . ALA A 1 200 ? -3.309 -2.002 -0.001 1.00 81.31 200 ALA A CA 1
ATOM 1569 C C . ALA A 1 200 ? -4.399 -0.928 0.150 1.00 81.31 200 ALA A C 1
ATOM 1571 O O . ALA A 1 200 ? -4.951 -0.769 1.237 1.00 81.31 200 ALA A O 1
ATOM 1572 N N . VAL A 1 201 ? -4.760 -0.237 -0.937 1.00 83.12 201 VAL A N 1
ATOM 1573 C CA . VAL A 1 201 ? -5.855 0.749 -0.943 1.00 83.12 201 VAL A CA 1
ATOM 1574 C C . VAL A 1 201 ? -7.187 0.091 -0.582 1.00 83.12 201 VAL A C 1
ATOM 1576 O O . VAL A 1 201 ? -7.923 0.635 0.241 1.00 83.12 201 VAL A O 1
ATOM 1579 N N . LEU A 1 202 ? -7.490 -1.092 -1.129 1.00 83.56 202 LEU A N 1
ATOM 1580 C CA . LEU A 1 202 ? -8.705 -1.834 -0.775 1.00 83.56 202 LEU A CA 1
ATOM 1581 C C . LEU A 1 202 ? -8.729 -2.213 0.712 1.00 83.56 202 LEU A C 1
ATOM 1583 O O . LEU A 1 202 ? -9.735 -1.974 1.378 1.00 83.56 202 LEU A O 1
ATOM 1587 N N . TYR A 1 203 ? -7.624 -2.731 1.257 1.00 85.06 203 TYR A N 1
ATOM 1588 C CA . TYR A 1 203 ? -7.522 -3.040 2.686 1.00 85.06 203 TYR A CA 1
ATOM 1589 C C . TYR A 1 203 ? -7.716 -1.807 3.565 1.00 85.06 203 TYR A C 1
ATOM 1591 O O . TYR A 1 203 ? -8.523 -1.855 4.492 1.00 85.06 203 TYR A O 1
ATOM 1599 N N . PHE A 1 204 ? -7.029 -0.702 3.261 1.00 83.25 204 PHE A N 1
ATOM 1600 C CA . PHE A 1 204 ? -7.189 0.552 3.998 1.00 83.25 204 PHE A CA 1
ATOM 1601 C C . PHE A 1 204 ? -8.628 1.059 3.950 1.00 83.25 204 PHE A C 1
ATOM 1603 O O . PHE A 1 204 ? -9.174 1.444 4.979 1.00 83.25 204 PHE A O 1
ATOM 1610 N N . THR A 1 205 ? -9.264 1.000 2.780 1.00 83.69 205 THR A N 1
ATOM 1611 C CA . THR A 1 205 ? -10.656 1.425 2.603 1.00 83.69 205 THR A CA 1
ATOM 1612 C C . THR A 1 205 ? -11.597 0.636 3.513 1.00 83.69 205 THR A C 1
ATOM 1614 O O . THR A 1 205 ? -12.398 1.236 4.225 1.00 83.69 205 THR A O 1
ATOM 1617 N N . ILE A 1 206 ? -11.490 -0.698 3.537 1.00 83.38 206 ILE A N 1
ATOM 1618 C CA . ILE A 1 206 ? -12.339 -1.543 4.391 1.00 83.38 206 ILE A CA 1
ATOM 1619 C C . ILE A 1 206 ? -11.995 -1.372 5.877 1.00 83.38 206 ILE A C 1
ATOM 1621 O O . ILE A 1 206 ? -12.896 -1.359 6.714 1.00 83.38 206 ILE A O 1
ATOM 1625 N N . ALA A 1 207 ? -10.714 -1.204 6.213 1.00 81.69 207 ALA A N 1
ATOM 1626 C CA . ALA A 1 207 ? -10.269 -0.993 7.587 1.00 81.69 207 ALA A CA 1
ATOM 1627 C C . ALA A 1 207 ? -10.839 0.304 8.179 1.00 81.69 207 ALA A C 1
ATOM 1629 O O . ALA A 1 207 ? -11.417 0.271 9.263 1.00 81.69 207 ALA A O 1
ATOM 1630 N N . ILE A 1 208 ? -10.746 1.417 7.446 1.00 77.69 208 ILE A N 1
ATOM 1631 C CA . ILE A 1 208 ? -11.319 2.709 7.850 1.00 77.69 208 ILE A CA 1
ATOM 1632 C C . ILE A 1 208 ? -12.852 2.611 7.903 1.00 77.69 208 ILE A C 1
ATOM 1634 O O . ILE A 1 208 ? -13.470 3.052 8.870 1.00 77.69 208 ILE A O 1
ATOM 1638 N N . ALA A 1 209 ? -13.477 1.947 6.922 1.00 79.19 209 ALA A N 1
ATOM 1639 C CA . ALA A 1 209 ? -14.928 1.745 6.899 1.00 79.19 209 ALA A CA 1
ATOM 1640 C C . ALA A 1 209 ? -15.469 0.996 8.128 1.00 79.19 209 ALA A C 1
ATOM 1642 O O . ALA A 1 209 ? -16.563 1.301 8.604 1.00 79.19 209 ALA A O 1
ATOM 1643 N N . PHE A 1 210 ? -14.715 0.017 8.634 1.00 78.81 210 PHE A N 1
ATOM 1644 C CA . PHE A 1 210 ? -15.080 -0.750 9.822 1.00 78.81 210 PHE A CA 1
ATOM 1645 C C . PHE A 1 210 ? -14.729 -0.015 11.121 1.00 78.81 210 PHE A C 1
ATOM 1647 O O . PHE A 1 210 ? -15.576 0.126 11.999 1.00 78.81 210 PHE A O 1
ATOM 1654 N N . HIS A 1 211 ? -13.486 0.453 11.251 1.00 72.94 211 HIS A N 1
ATOM 1655 C CA . HIS A 1 211 ? -12.979 1.003 12.506 1.00 72.94 211 HIS A CA 1
ATOM 1656 C C . HIS A 1 211 ? -13.523 2.404 12.791 1.00 72.94 211 HIS A C 1
ATOM 1658 O O . HIS A 1 211 ? -13.888 2.705 13.923 1.00 72.94 211 HIS A O 1
ATOM 1664 N N . GLU A 1 212 ? -13.584 3.248 11.765 1.00 67.38 212 GLU A N 1
ATOM 1665 C CA . GLU A 1 212 ? -13.812 4.684 11.918 1.00 67.38 212 GLU A CA 1
ATOM 1666 C C . GLU A 1 212 ? -15.260 5.066 11.613 1.00 67.38 212 GLU A C 1
ATOM 1668 O O . GLU A 1 212 ? -15.844 5.876 12.326 1.00 67.38 212 GLU A O 1
ATOM 1673 N N . TYR A 1 213 ? -15.875 4.425 10.612 1.00 66.06 213 TYR A N 1
ATOM 1674 C CA . TYR A 1 213 ? -17.257 4.724 10.226 1.00 66.06 213 TYR A CA 1
ATOM 1675 C C . TYR A 1 213 ? -18.301 3.734 10.767 1.00 66.06 213 TYR A C 1
ATOM 1677 O O . TYR A 1 213 ? -19.490 4.030 10.690 1.00 66.06 213 TYR A O 1
ATOM 1685 N N . GLN A 1 214 ? -17.896 2.567 11.298 1.00 70.62 214 GLN A N 1
ATOM 1686 C CA . GLN A 1 214 ? -18.801 1.509 11.798 1.00 70.62 214 GLN A CA 1
ATOM 1687 C C . GLN A 1 214 ? -19.929 1.131 10.804 1.00 70.62 214 GLN A C 1
ATOM 1689 O O . GLN A 1 214 ? -20.971 0.608 11.196 1.00 70.62 214 GLN A O 1
ATOM 1694 N N . ILE A 1 215 ? -19.731 1.383 9.501 1.00 69.00 215 ILE A N 1
ATOM 1695 C CA . ILE A 1 215 ? -20.761 1.192 8.462 1.00 69.00 215 ILE A CA 1
ATOM 1696 C C . ILE A 1 215 ? -21.038 -0.298 8.249 1.00 69.00 215 ILE A C 1
ATOM 1698 O O . ILE A 1 215 ? -22.160 -0.697 7.940 1.00 69.00 215 ILE A O 1
ATOM 1702 N N . PHE A 1 216 ? -20.006 -1.127 8.404 1.00 73.19 216 PHE A N 1
ATOM 1703 C CA . PHE A 1 216 ? -20.088 -2.571 8.232 1.00 73.19 216 PHE A CA 1
ATOM 1704 C C . PHE A 1 216 ? -20.084 -3.278 9.581 1.00 73.19 216 PHE A C 1
ATOM 1706 O O . PHE A 1 216 ? -19.288 -2.954 10.462 1.00 73.19 216 PHE A O 1
ATOM 1713 N N . SER A 1 217 ? -20.917 -4.313 9.719 1.00 77.69 217 SER A N 1
ATOM 1714 C CA . SER A 1 217 ? -20.810 -5.212 10.869 1.00 77.69 217 SER A CA 1
ATOM 1715 C C . SER A 1 217 ? -19.499 -6.004 10.808 1.00 77.69 217 SER A C 1
ATOM 1717 O O . SER A 1 217 ? -18.943 -6.236 9.730 1.00 77.69 217 SER A O 1
ATOM 1719 N N . GLN A 1 218 ? -19.014 -6.474 11.959 1.00 77.69 218 GLN A N 1
ATOM 1720 C CA . GLN A 1 218 ? -17.764 -7.240 12.051 1.00 77.69 218 GLN A CA 1
ATOM 1721 C C . GLN A 1 218 ? -17.725 -8.433 11.083 1.00 77.69 218 GLN A C 1
ATOM 1723 O O . GLN A 1 218 ? -16.703 -8.690 10.448 1.00 77.69 218 GLN A O 1
ATOM 1728 N N . THR A 1 219 ? -18.854 -9.121 10.905 1.00 84.75 219 THR A N 1
ATOM 1729 C CA . THR A 1 219 ? -18.979 -10.243 9.966 1.00 84.75 219 THR A CA 1
ATOM 1730 C C . THR A 1 219 ? -18.831 -9.800 8.508 1.00 84.75 219 THR A C 1
ATOM 1732 O O . THR A 1 219 ? -18.169 -10.481 7.729 1.00 84.75 219 THR A O 1
ATOM 1735 N N . GLN A 1 220 ? -19.414 -8.659 8.128 1.00 84.12 220 GLN A N 1
ATOM 1736 C CA . GLN A 1 220 ? -19.339 -8.130 6.762 1.00 84.12 220 GLN A CA 1
ATOM 1737 C C . GLN A 1 220 ? -17.923 -7.650 6.420 1.00 84.12 220 GLN A C 1
ATOM 1739 O O . GLN A 1 220 ? -17.401 -7.990 5.358 1.00 84.12 220 GLN A O 1
ATOM 1744 N N . ALA A 1 221 ? -17.278 -6.920 7.336 1.00 82.31 221 ALA A N 1
ATOM 1745 C CA . ALA A 1 221 ? -15.898 -6.466 7.170 1.00 82.31 221 ALA A CA 1
ATOM 1746 C C . ALA A 1 221 ? -14.927 -7.650 7.034 1.00 82.31 221 ALA A C 1
ATOM 1748 O O . ALA A 1 221 ? -14.067 -7.654 6.151 1.00 82.31 221 ALA A O 1
ATOM 1749 N N . PHE A 1 222 ? -15.114 -8.690 7.854 1.00 86.38 222 PHE A N 1
ATOM 1750 C CA . PHE A 1 222 ? -14.338 -9.923 7.765 1.00 86.38 222 PHE A CA 1
ATOM 1751 C C . PHE A 1 222 ? -14.517 -10.626 6.412 1.00 86.38 222 PHE A C 1
ATOM 1753 O O . PHE A 1 222 ? -13.526 -11.005 5.790 1.00 86.38 222 PHE A O 1
ATOM 1760 N N . LEU A 1 223 ? -15.755 -10.752 5.916 1.00 89.69 223 LEU A N 1
ATOM 1761 C CA . LEU A 1 223 ? -16.024 -11.364 4.610 1.00 89.69 223 LEU A CA 1
ATOM 1762 C C . LEU A 1 223 ? -15.346 -10.600 3.463 1.00 89.69 223 LEU A C 1
ATOM 1764 O O . LEU A 1 223 ? -14.756 -11.217 2.577 1.00 89.69 223 LEU A O 1
ATOM 1768 N N . LEU A 1 224 ? -15.402 -9.265 3.486 1.00 86.31 224 LEU A N 1
ATOM 1769 C CA . LEU A 1 224 ? -14.767 -8.416 2.474 1.00 86.31 224 LEU A CA 1
ATOM 1770 C C . LEU A 1 224 ? -13.241 -8.542 2.509 1.00 86.31 224 LEU A C 1
ATOM 1772 O O . LEU A 1 224 ? -12.617 -8.737 1.467 1.00 86.31 224 LEU A O 1
ATOM 1776 N N . MET A 1 225 ? -12.641 -8.502 3.700 1.00 85.81 225 MET A N 1
ATOM 1777 C CA . MET A 1 225 ? -11.204 -8.720 3.892 1.00 85.81 225 MET A CA 1
ATOM 1778 C C . MET A 1 225 ? -10.767 -10.108 3.411 1.00 85.81 225 MET A C 1
ATOM 1780 O O . MET A 1 225 ? -9.768 -10.233 2.699 1.00 85.81 225 MET A O 1
ATOM 1784 N N . ALA A 1 226 ? -11.527 -11.153 3.741 1.00 88.00 226 ALA A N 1
ATOM 1785 C CA . ALA A 1 226 ? -11.267 -12.509 3.269 1.00 88.00 226 ALA A CA 1
ATOM 1786 C C . ALA A 1 226 ? -11.364 -12.599 1.736 1.00 88.00 226 ALA A C 1
ATOM 1788 O O . ALA A 1 226 ? -10.491 -13.188 1.100 1.00 88.00 226 ALA A O 1
ATOM 1789 N N . GLY A 1 227 ? -12.364 -11.950 1.131 1.00 89.62 227 GLY A N 1
ATOM 1790 C CA . GLY A 1 227 ? -12.517 -11.860 -0.321 1.00 89.62 227 GLY A CA 1
ATOM 1791 C C . GLY A 1 227 ? -11.339 -11.162 -1.006 1.00 89.62 227 GLY A C 1
ATOM 1792 O O . GLY A 1 227 ? -10.795 -11.691 -1.975 1.00 89.62 227 GLY A O 1
ATOM 1793 N N . ILE A 1 228 ? -10.886 -10.022 -0.469 1.00 85.31 228 ILE A N 1
ATOM 1794 C CA . ILE A 1 228 ? -9.698 -9.302 -0.964 1.00 85.31 228 ILE A CA 1
ATOM 1795 C C . ILE A 1 228 ? -8.448 -10.180 -0.839 1.00 85.31 228 ILE A C 1
ATOM 1797 O O . ILE A 1 228 ? -7.642 -10.233 -1.766 1.00 85.31 228 ILE A O 1
ATOM 1801 N N . THR A 1 229 ? -8.304 -10.914 0.267 1.00 86.12 229 THR A N 1
ATOM 1802 C CA . THR A 1 229 ? -7.179 -11.836 0.490 1.00 86.12 229 THR A CA 1
ATOM 1803 C C . THR A 1 229 ? -7.175 -12.958 -0.546 1.00 86.12 229 THR A C 1
ATOM 1805 O O . THR A 1 229 ? -6.159 -13.203 -1.190 1.00 86.12 229 THR A O 1
ATOM 1808 N N . ALA A 1 230 ? -8.315 -13.618 -0.755 1.00 86.12 230 ALA A N 1
ATOM 1809 C CA . ALA A 1 230 ? -8.442 -14.683 -1.744 1.00 86.12 230 ALA A CA 1
ATOM 1810 C C . ALA A 1 230 ? -8.139 -14.166 -3.157 1.00 86.12 230 ALA A C 1
ATOM 1812 O O . ALA A 1 230 ? -7.384 -14.788 -3.905 1.00 86.12 230 ALA A O 1
ATOM 1813 N N . PHE A 1 231 ? -8.659 -12.987 -3.500 1.00 82.75 231 PHE A N 1
ATOM 1814 C CA . PHE A 1 231 ? -8.378 -12.330 -4.771 1.00 82.75 231 PHE A CA 1
ATOM 1815 C C . PHE A 1 231 ? -6.888 -11.991 -4.926 1.00 82.75 231 PHE A C 1
ATOM 1817 O O . PHE A 1 231 ? -6.293 -12.305 -5.953 1.00 82.75 231 PHE A O 1
ATOM 1824 N N . SER A 1 232 ? -6.258 -11.440 -3.887 1.00 79.25 232 SER A N 1
ATOM 1825 C CA . SER A 1 232 ? -4.816 -11.168 -3.827 1.00 79.25 232 SER A CA 1
ATOM 1826 C C . SER A 1 232 ? -3.982 -12.424 -4.078 1.00 79.25 232 SER A C 1
ATOM 1828 O O . SER A 1 232 ? -3.062 -12.406 -4.894 1.00 79.25 232 SER A O 1
ATOM 1830 N N . VAL A 1 233 ? -4.338 -13.543 -3.441 1.00 79.44 233 VAL A N 1
ATOM 1831 C CA . VAL A 1 233 ? -3.660 -14.833 -3.632 1.00 79.44 233 VAL A CA 1
ATOM 1832 C C . VAL A 1 233 ? -3.812 -15.326 -5.072 1.00 79.44 233 VAL A C 1
ATOM 1834 O O . VAL A 1 233 ? -2.821 -15.719 -5.686 1.00 79.44 233 VAL A O 1
ATOM 1837 N N . LEU A 1 234 ? -5.015 -15.247 -5.651 1.00 80.44 234 LEU A N 1
ATOM 1838 C CA . LEU A 1 234 ? -5.251 -15.603 -7.056 1.00 80.44 234 LEU A CA 1
ATOM 1839 C C . LEU A 1 234 ? -4.427 -14.732 -8.016 1.00 80.44 234 LEU A C 1
ATOM 1841 O O . LEU A 1 234 ? -3.832 -15.244 -8.967 1.00 80.44 234 LEU A O 1
ATOM 1845 N N . LEU A 1 235 ? -4.345 -13.426 -7.752 1.00 70.88 235 LEU A N 1
ATOM 1846 C CA . LEU A 1 235 ? -3.485 -12.514 -8.501 1.00 70.88 235 LEU A CA 1
ATOM 1847 C C . LEU A 1 235 ? -2.006 -12.873 -8.340 1.00 70.88 235 LEU A C 1
ATOM 1849 O O . LEU A 1 235 ? -1.295 -12.939 -9.336 1.00 70.88 235 LEU A O 1
ATOM 1853 N N . SER A 1 236 ? -1.548 -13.166 -7.126 1.00 67.88 236 SER A N 1
ATOM 1854 C CA . SER A 1 236 ? -0.158 -13.543 -6.849 1.00 67.88 236 SER A CA 1
ATOM 1855 C C . SER A 1 236 ? 0.258 -14.798 -7.626 1.00 67.88 236 SER A C 1
ATOM 1857 O O . SER A 1 236 ? 1.294 -14.803 -8.294 1.00 67.88 236 SER A O 1
ATOM 1859 N N . LEU A 1 237 ? -0.604 -15.821 -7.655 1.00 66.00 237 LEU A N 1
ATOM 1860 C CA . LEU A 1 237 ? -0.392 -17.044 -8.439 1.00 66.00 237 LEU A CA 1
ATOM 1861 C C . LEU A 1 237 ? -0.331 -16.763 -9.949 1.00 66.00 237 LEU A C 1
ATOM 1863 O O . LEU A 1 237 ? 0.470 -17.359 -10.669 1.00 66.00 237 LEU A O 1
ATOM 1867 N N . GLY A 1 238 ? -1.131 -15.813 -10.438 1.00 62.28 238 GLY A N 1
ATOM 1868 C CA . GLY A 1 238 ? -1.101 -15.382 -11.834 1.00 62.28 238 GLY A CA 1
ATOM 1869 C C . GLY A 1 238 ? 0.134 -14.559 -12.226 1.00 62.28 238 GLY A C 1
ATOM 1870 O O . GLY A 1 238 ? 0.420 -14.446 -13.420 1.00 62.28 238 GLY A O 1
ATOM 1871 N N . TYR A 1 239 ? 0.863 -13.982 -11.263 1.00 58.25 239 TYR A N 1
ATOM 1872 C CA . TYR A 1 239 ? 1.924 -12.990 -11.487 1.00 58.25 239 TYR A CA 1
ATOM 1873 C C . TYR A 1 239 ? 3.352 -13.558 -11.565 1.00 58.25 239 TYR A C 1
ATOM 1875 O O . TYR A 1 239 ? 4.270 -12.764 -11.757 1.00 58.25 239 TYR A O 1
ATOM 1883 N N . ASN A 1 240 ? 3.527 -14.888 -11.484 1.00 56.28 240 ASN A N 1
ATOM 1884 C CA . ASN A 1 240 ? 4.761 -15.673 -11.701 1.00 56.28 240 ASN A CA 1
ATOM 1885 C C . ASN A 1 240 ? 6.041 -14.832 -11.928 1.00 56.28 240 ASN A C 1
ATOM 1887 O O . ASN A 1 240 ? 6.443 -14.555 -13.061 1.00 56.28 240 ASN A O 1
ATOM 1891 N N . LYS A 1 241 ? 6.649 -14.383 -10.828 1.00 55.06 241 LYS A N 1
ATOM 1892 C CA . LYS A 1 241 ? 7.791 -13.464 -10.802 1.00 55.06 241 LYS A CA 1
ATOM 1893 C C . LYS A 1 241 ? 8.867 -14.038 -9.881 1.00 55.06 241 LYS A C 1
ATOM 1895 O O . LYS A 1 241 ? 8.700 -14.080 -8.668 1.00 55.06 241 LYS A O 1
ATOM 1900 N N . GLN A 1 242 ? 9.992 -14.423 -10.476 1.00 53.56 242 GLN A N 1
ATOM 1901 C CA . GLN A 1 242 ? 11.196 -14.988 -9.844 1.00 53.56 242 GLN A CA 1
ATOM 1902 C C . GLN A 1 242 ? 11.791 -14.094 -8.725 1.00 53.56 242 GLN A C 1
ATOM 1904 O O . GLN A 1 242 ? 12.493 -14.576 -7.842 1.00 53.56 242 GLN A O 1
ATOM 1909 N N . GLU A 1 243 ? 11.435 -12.805 -8.702 1.00 51.69 243 GLU A N 1
ATOM 1910 C CA . GLU A 1 243 ? 11.771 -11.833 -7.647 1.00 51.69 243 GLU A CA 1
ATOM 1911 C C . GLU A 1 243 ? 11.095 -1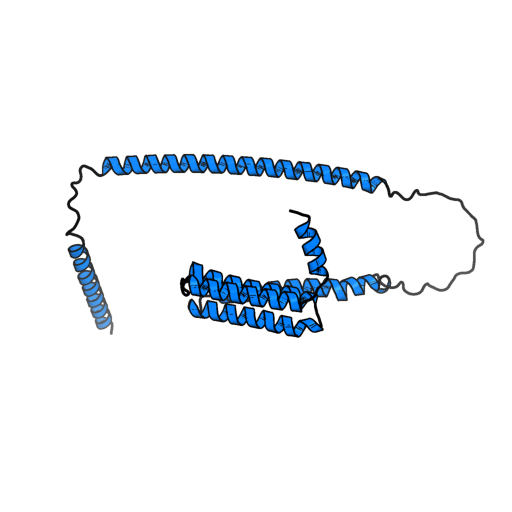2.163 -6.294 1.00 51.69 243 GLU A C 1
ATOM 1913 O O . GLU A 1 243 ? 11.701 -11.968 -5.241 1.00 51.69 243 GLU A O 1
ATOM 1918 N N . LEU A 1 244 ? 9.882 -12.740 -6.306 1.00 49.84 244 LEU A N 1
ATOM 1919 C CA . LEU A 1 244 ? 9.176 -13.199 -5.098 1.00 49.84 244 LEU A CA 1
ATOM 1920 C C . LEU A 1 244 ? 9.805 -14.461 -4.499 1.00 49.84 244 LEU A C 1
ATOM 1922 O O . LEU A 1 244 ? 9.741 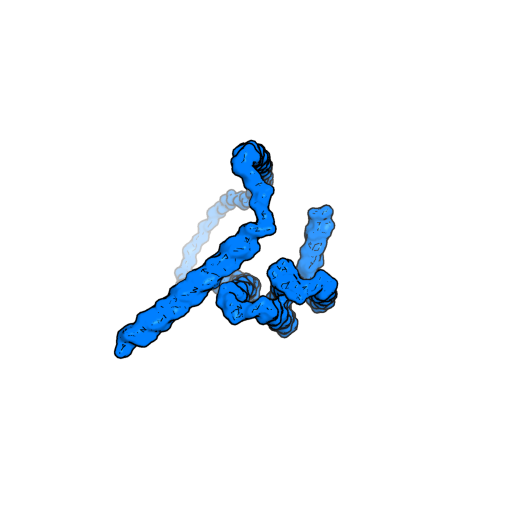-14.646 -3.286 1.00 49.84 244 LEU A O 1
ATOM 1926 N N . ALA A 1 245 ? 10.439 -15.304 -5.319 1.00 53.91 245 ALA A N 1
ATOM 1927 C CA . ALA A 1 245 ? 11.169 -16.476 -4.840 1.00 53.91 245 ALA A CA 1
ATOM 1928 C C . ALA A 1 245 ? 12.424 -16.057 -4.062 1.00 53.91 245 ALA A C 1
ATOM 1930 O O . ALA A 1 245 ? 12.682 -16.583 -2.985 1.00 53.91 245 ALA A O 1
ATOM 1931 N N . VAL A 1 246 ? 13.155 -15.048 -4.550 1.00 59.03 246 VAL A N 1
ATOM 1932 C CA . VAL A 1 246 ? 14.331 -14.504 -3.852 1.00 59.03 246 VAL A CA 1
ATOM 1933 C C . VAL A 1 246 ? 13.926 -13.801 -2.553 1.00 59.03 246 VAL A C 1
ATOM 1935 O O . VAL A 1 246 ? 14.549 -14.030 -1.521 1.00 59.03 246 VAL A O 1
ATOM 1938 N N . LEU A 1 247 ? 12.848 -13.010 -2.567 1.00 62.03 247 LEU A N 1
ATOM 1939 C CA . LEU A 1 247 ? 12.317 -12.381 -1.351 1.00 62.03 247 LEU A CA 1
ATOM 1940 C C . LEU A 1 247 ? 11.747 -13.400 -0.351 1.00 62.03 247 LEU A C 1
ATOM 1942 O O . LEU A 1 247 ? 11.918 -13.212 0.847 1.00 62.03 247 LEU A O 1
ATOM 1946 N N . SER A 1 248 ? 11.131 -14.492 -0.817 1.00 57.75 248 SER A N 1
ATOM 1947 C CA . SER A 1 248 ? 10.633 -15.571 0.055 1.00 57.75 248 SER A CA 1
ATOM 1948 C C . SER A 1 248 ? 11.761 -16.409 0.653 1.00 57.75 248 SER A C 1
ATOM 1950 O O . SER A 1 248 ? 11.658 -16.811 1.804 1.00 57.75 248 SER A O 1
ATOM 1952 N N . ILE A 1 249 ? 12.854 -16.643 -0.081 1.00 70.81 249 ILE A N 1
ATOM 1953 C CA . ILE A 1 249 ? 14.052 -17.293 0.468 1.00 70.81 249 ILE A CA 1
ATOM 1954 C C . ILE A 1 249 ? 14.693 -16.381 1.521 1.00 70.81 249 ILE A C 1
ATOM 1956 O O . ILE A 1 249 ? 14.961 -16.821 2.631 1.00 70.81 249 ILE A O 1
ATOM 1960 N N . LEU A 1 250 ? 14.877 -15.093 1.229 1.00 69.25 250 LEU A N 1
ATOM 1961 C CA . LEU A 1 250 ? 15.464 -14.159 2.197 1.00 69.25 250 LEU A CA 1
ATOM 1962 C C . LEU A 1 250 ? 14.566 -13.927 3.424 1.00 69.25 250 LEU A C 1
ATOM 1964 O O . LEU A 1 250 ? 15.078 -13.811 4.532 1.00 69.25 250 LEU A O 1
ATOM 1968 N N . GLY A 1 251 ? 13.244 -13.895 3.245 1.00 68.06 251 GLY A N 1
ATOM 1969 C CA . GLY A 1 251 ? 12.282 -13.779 4.343 1.00 68.06 251 GLY A CA 1
ATOM 1970 C C . GLY A 1 251 ? 12.115 -15.069 5.153 1.00 68.06 251 GLY A C 1
ATOM 1971 O O . GLY A 1 251 ? 11.942 -15.000 6.363 1.00 68.06 251 GLY A O 1
ATOM 1972 N N . GLY A 1 252 ? 12.205 -16.238 4.513 1.00 68.69 252 GLY A N 1
ATOM 1973 C CA . GLY A 1 252 ? 12.039 -17.547 5.155 1.00 68.69 252 GLY A CA 1
ATOM 1974 C C . GLY A 1 252 ? 13.276 -18.057 5.898 1.00 68.69 252 GLY A C 1
ATOM 1975 O O . GLY A 1 252 ? 13.132 -18.853 6.816 1.00 68.69 252 GLY A O 1
ATOM 1976 N N . PHE A 1 253 ? 14.474 -17.590 5.538 1.00 58.66 253 PHE A N 1
ATOM 1977 C CA . PHE A 1 253 ? 15.727 -17.900 6.246 1.00 58.66 253 PHE A CA 1
ATOM 1978 C C . PHE A 1 253 ? 16.143 -16.816 7.262 1.00 58.66 253 PHE A C 1
ATOM 1980 O O . PHE A 1 253 ? 17.205 -16.925 7.869 1.00 58.66 253 PHE A O 1
ATOM 1987 N N . GLY A 1 254 ? 15.340 -15.756 7.419 1.00 64.25 254 GLY A N 1
ATOM 1988 C CA . GLY A 1 254 ? 15.572 -14.653 8.362 1.00 64.25 254 GLY A CA 1
ATOM 1989 C C . GLY A 1 254 ? 14.706 -14.697 9.628 1.00 64.25 254 GLY A C 1
ATOM 1990 O O . GLY A 1 254 ? 14.699 -13.729 10.386 1.00 64.25 254 GLY A O 1
ATOM 1991 N N . THR A 1 255 ? 13.957 -15.781 9.833 1.00 50.16 255 THR A N 1
ATOM 1992 C CA . THR A 1 255 ? 13.209 -16.114 11.058 1.00 50.16 255 THR A CA 1
ATOM 1993 C C . THR A 1 255 ? 13.770 -17.392 11.665 1.00 50.16 255 THR A C 1
ATOM 1995 O O . THR A 1 255 ? 14.389 -18.172 10.908 1.00 50.16 255 THR A O 1
#

Sequence (255 aa):
MLSSKLEKQQELLEKFNYTAGEKDSTIATKQKTSPETVIPDIIQQRQEALEQKRKLEEAEKLRQEEINRQAEAIRKAEEEKRRFAAMNHAATQPILMAEAKAIVPPRPPSPPPPPKPGFFDRNPDMEKFIGENLANKIGIAILVLGIGFFVKYAIDQDWINEIGRVFIGIICGGILIGIAHRLRKTFTAFSSVLVGGGIAVLYFTIAIAFHEYQIFSQTQAFLLMAGITAFSVLLSLGYNKQELAVLSILGGFGT